Protein AF-A0A4Y1MEA3-F1 (afdb_monomer_lite)

Radius of gyration: 25.48 Å; chains: 1; bounding box: 48×33×76 Å

Foldseek 3Di:
DKDAPVLLVVLLVLQPPDPPDDDFAPDVPPHRIHDPQQSLLSLFAFPFWAWDFAPPDDPPDDDPDDPVQGIWTADRSHTPTHDDDCCAPNPHPRHSLNRCCVPVNDVSSVSSVSSNCSSVVSVCVVVDDDADVVLVDFDPVLVVVLVVLVVVLVVVLVVLVVCVVVVNDDDDPPDDSVVSNVVVNCVSVVVSVVVSVVSRVVRGDPPRD

InterPro domains:
  IPR007066 RNA polymerase Rpb1, domain 3 [PF04983] (1-136)
  IPR007083 RNA polymerase Rpb1, domain 4 [PF05000] (165-209)
  IPR038120 RNA polymerase Rpb1, funnel domain superfamily [G3DSA:1.10.132.30] (130-209)
  IPR042102 RNA polymerase Rpb1, domain 3 superfamily [G3DSA:1.10.274.100] (1-129)
  IPR045867 DNA-directed RNA polymerase, subunit beta-prime [PTHR19376] (1-209)

Structure (mmCIF, N/CA/C/O backbone):
data_AF-A0A4Y1MEA3-F1
#
_entry.id   AF-A0A4Y1MEA3-F1
#
loop_
_atom_site.group_PDB
_atom_site.id
_atom_site.type_symbol
_atom_site.label_atom_id
_atom_site.label_alt_id
_atom_site.label_comp_id
_atom_site.label_asym_id
_atom_site.label_entity_id
_atom_site.label_seq_id
_atom_site.pdbx_PDB_ins_code
_atom_site.Cartn_x
_atom_site.Cartn_y
_atom_site.Cartn_z
_atom_site.occupancy
_atom_site.B_iso_or_equiv
_atom_site.auth_seq_id
_atom_site.auth_comp_id
_atom_site.auth_asym_id
_atom_site.auth_atom_id
_atom_site.pdbx_PDB_model_num
ATOM 1 N N . CYS A 1 1 ? -1.995 -8.445 -11.082 1.00 85.38 1 CYS A N 1
ATOM 2 C CA . CYS A 1 1 ? -2.281 -7.438 -12.129 1.00 85.38 1 CYS A CA 1
ATOM 3 C C . CYS A 1 1 ? -1.526 -7.801 -13.410 1.00 85.38 1 CYS A C 1
ATOM 5 O O . CYS A 1 1 ? -0.295 -7.845 -13.386 1.00 85.38 1 CYS A O 1
ATOM 7 N N . PHE A 1 2 ? -2.265 -8.092 -14.486 1.00 94.38 2 PHE A N 1
ATOM 8 C CA . PHE A 1 2 ? -1.732 -8.396 -15.817 1.00 94.38 2 PHE A CA 1
ATOM 9 C C . PHE A 1 2 ? -2.245 -7.370 -16.827 1.00 94.38 2 PHE A C 1
ATOM 11 O O . PHE A 1 2 ? -3.384 -6.924 -16.726 1.00 94.38 2 PHE A O 1
ATOM 18 N N . LEU A 1 3 ? -1.404 -7.013 -17.792 1.00 94.12 3 LEU A N 1
ATOM 19 C CA . LEU A 1 3 ? -1.662 -5.985 -18.793 1.00 94.12 3 LEU A CA 1
ATOM 20 C C . LEU A 1 3 ? -1.597 -6.601 -20.191 1.00 94.12 3 LEU A C 1
ATOM 22 O O . LEU A 1 3 ? -0.711 -7.410 -20.499 1.00 94.12 3 LEU A O 1
ATOM 26 N N . THR A 1 4 ? -2.549 -6.218 -21.038 1.00 94.38 4 THR A N 1
ATOM 27 C CA . THR A 1 4 ? -2.594 -6.605 -22.448 1.00 94.38 4 THR A CA 1
ATOM 28 C C . THR A 1 4 ? -1.618 -5.771 -23.274 1.00 94.38 4 THR A C 1
ATOM 30 O O . THR A 1 4 ? -1.210 -4.680 -22.881 1.00 94.38 4 THR A O 1
ATOM 33 N N . LYS A 1 5 ? -1.232 -6.292 -24.444 1.00 92.94 5 LYS A N 1
ATOM 34 C CA . LYS A 1 5 ? -0.249 -5.657 -25.334 1.00 92.94 5 LYS A CA 1
ATOM 35 C C . LYS A 1 5 ? -0.619 -4.214 -25.706 1.00 92.94 5 LYS A C 1
ATOM 37 O O . LYS A 1 5 ? 0.248 -3.352 -25.709 1.00 92.94 5 LYS A O 1
ATOM 42 N N . ASP A 1 6 ? -1.888 -3.972 -26.012 1.00 93.69 6 ASP A N 1
ATOM 43 C CA . ASP A 1 6 ? -2.449 -2.662 -26.357 1.00 93.69 6 ASP A CA 1
ATOM 44 C C . ASP A 1 6 ? -2.279 -1.644 -25.219 1.00 93.69 6 ASP A C 1
ATOM 46 O O . ASP A 1 6 ? -1.731 -0.563 -25.430 1.00 93.69 6 ASP A O 1
ATOM 50 N N . LEU A 1 7 ? -2.651 -2.022 -23.995 1.00 92.81 7 LEU A N 1
ATOM 51 C CA . LEU A 1 7 ? -2.496 -1.170 -22.822 1.00 92.81 7 LEU A CA 1
ATOM 52 C C . LEU A 1 7 ? -1.019 -0.903 -22.498 1.00 92.81 7 LEU A C 1
ATOM 54 O O . LEU A 1 7 ? -0.655 0.231 -22.197 1.00 92.81 7 LEU A O 1
ATOM 58 N N . VAL A 1 8 ? -0.157 -1.919 -22.605 1.00 93.69 8 VAL A N 1
ATOM 59 C CA . VAL A 1 8 ? 1.296 -1.767 -22.406 1.00 93.69 8 VAL A CA 1
ATOM 60 C C . VAL A 1 8 ? 1.884 -0.780 -23.407 1.00 93.69 8 VAL A C 1
ATOM 62 O O . VAL A 1 8 ? 2.607 0.124 -23.003 1.00 93.69 8 VAL A O 1
ATOM 65 N N . MET A 1 9 ? 1.546 -0.910 -24.692 1.00 92.81 9 MET A N 1
ATOM 66 C CA . MET A 1 9 ? 2.019 0.005 -25.734 1.00 92.81 9 MET A CA 1
ATOM 67 C C . MET A 1 9 ? 1.638 1.454 -25.432 1.00 92.81 9 MET A C 1
ATOM 69 O O . MET A 1 9 ? 2.473 2.338 -25.579 1.00 92.81 9 MET A O 1
ATOM 73 N N . ASN A 1 10 ? 0.421 1.693 -24.941 1.00 92.88 10 ASN A N 1
ATOM 74 C CA . ASN A 1 10 ? -0.012 3.035 -24.564 1.00 92.88 10 ASN A CA 1
ATOM 75 C C . ASN A 1 10 ? 0.693 3.559 -23.306 1.00 92.88 10 ASN A C 1
ATOM 77 O O . ASN A 1 10 ? 1.074 4.726 -23.268 1.00 92.88 10 ASN A O 1
ATOM 81 N N . ILE A 1 11 ? 0.882 2.720 -22.282 1.00 93.44 11 ILE A N 1
ATOM 82 C CA . ILE A 1 11 ? 1.547 3.122 -21.034 1.00 93.44 11 ILE A CA 1
ATOM 83 C C . ILE A 1 11 ? 3.018 3.473 -21.282 1.00 93.44 11 ILE A C 1
ATOM 85 O O . ILE A 1 11 ? 3.512 4.464 -20.754 1.00 93.44 11 ILE A O 1
ATOM 89 N N . VAL A 1 12 ? 3.718 2.678 -22.090 1.00 92.12 12 VAL A N 1
ATOM 90 C CA . VAL A 1 12 ? 5.157 2.844 -22.332 1.00 92.12 12 VAL A CA 1
ATOM 91 C C . VAL A 1 12 ? 5.484 4.182 -23.011 1.00 92.12 12 VAL A C 1
ATOM 93 O O . VAL A 1 12 ? 6.547 4.742 -22.762 1.00 92.12 12 VAL A O 1
ATOM 96 N N . MET A 1 13 ? 4.544 4.768 -23.763 1.00 91.31 13 MET A N 1
ATOM 97 C CA . MET A 1 13 ? 4.688 6.119 -24.332 1.00 91.31 13 MET A CA 1
ATOM 98 C C . MET A 1 13 ? 4.846 7.223 -23.275 1.00 91.31 13 MET A C 1
ATOM 100 O O . MET A 1 13 ? 5.323 8.309 -23.594 1.00 91.31 13 MET A O 1
ATOM 104 N N . TRP A 1 14 ? 4.449 6.958 -22.029 1.00 91.06 14 TRP A N 1
ATOM 105 C CA . TRP A 1 14 ? 4.569 7.885 -20.904 1.00 91.06 14 TRP A CA 1
ATOM 106 C C . TRP A 1 14 ? 5.848 7.686 -20.085 1.00 91.06 14 TRP A C 1
ATOM 108 O O . TRP A 1 14 ? 6.052 8.388 -19.099 1.00 91.06 14 TRP A O 1
ATOM 118 N N . VAL A 1 15 ? 6.711 6.735 -20.453 1.00 90.00 15 VAL A N 1
ATOM 119 C CA . VAL A 1 15 ? 7.985 6.505 -19.764 1.00 90.00 15 VAL A CA 1
ATOM 120 C C . VAL A 1 15 ? 9.016 7.535 -20.268 1.00 90.00 15 VAL A C 1
ATOM 122 O O . VAL A 1 15 ? 9.380 7.491 -21.443 1.00 90.00 15 VAL A O 1
ATOM 125 N N . PRO A 1 16 ? 9.535 8.448 -19.417 1.00 79.62 16 PRO A N 1
ATOM 126 C CA . PRO A 1 16 ? 10.338 9.595 -19.869 1.00 79.62 16 PRO A CA 1
ATOM 127 C C . PRO A 1 16 ? 11.657 9.234 -20.565 1.00 79.62 16 PRO A C 1
ATOM 129 O O . PRO A 1 16 ? 12.110 9.965 -21.440 1.00 79.62 16 PRO A O 1
ATOM 132 N N . SER A 1 17 ? 12.271 8.118 -20.166 1.00 78.81 17 SER A N 1
ATOM 133 C CA . SER A 1 17 ? 13.571 7.649 -20.666 1.00 78.81 17 SER A CA 1
ATOM 134 C C . SER A 1 17 ? 13.447 6.302 -21.375 1.00 78.81 17 SER A C 1
ATOM 136 O O . SER A 1 17 ? 14.303 5.431 -21.219 1.00 78.81 17 SER A O 1
ATOM 138 N N . TRP A 1 18 ? 12.346 6.094 -22.098 1.00 86.12 18 TRP A N 1
ATOM 139 C CA . TRP A 1 18 ? 12.138 4.846 -22.815 1.00 86.12 18 TRP A CA 1
ATOM 140 C C . TRP A 1 18 ? 13.140 4.692 -23.965 1.00 86.12 18 TRP A C 1
ATOM 142 O O . TRP A 1 18 ? 13.294 5.578 -24.802 1.00 86.12 18 TRP A O 1
ATOM 152 N N . ASP A 1 19 ? 13.799 3.539 -24.021 1.00 84.62 19 ASP A N 1
ATOM 153 C CA . ASP A 1 19 ? 14.801 3.174 -25.027 1.00 84.62 19 ASP A CA 1
ATOM 154 C C . ASP A 1 19 ? 14.191 2.665 -26.348 1.00 84.62 19 ASP A C 1
ATOM 156 O O . ASP A 1 19 ? 14.912 2.235 -27.248 1.00 84.62 19 ASP A O 1
ATOM 160 N N . GLY A 1 20 ? 12.861 2.708 -26.481 1.00 86.56 20 GLY A N 1
ATOM 161 C CA . GLY A 1 20 ? 12.137 2.200 -27.646 1.00 86.56 20 GLY A CA 1
ATOM 162 C C . GLY A 1 20 ? 11.930 0.683 -27.632 1.00 86.56 20 GLY A C 1
ATOM 163 O O . GLY A 1 20 ? 11.312 0.142 -28.553 1.00 86.56 20 GLY A O 1
ATOM 164 N N . TYR A 1 21 ? 12.402 -0.019 -26.596 1.00 88.50 21 TYR A N 1
ATOM 165 C CA . TYR A 1 21 ? 12.256 -1.463 -26.468 1.00 88.50 21 TYR A CA 1
ATOM 166 C C . TYR A 1 21 ? 11.151 -1.830 -25.473 1.00 88.50 21 TYR A C 1
ATOM 168 O O . TYR A 1 21 ? 11.152 -1.419 -24.314 1.00 88.50 21 TYR A O 1
ATOM 176 N N . ILE A 1 22 ? 10.181 -2.632 -25.916 1.00 89.25 22 ILE A N 1
ATOM 177 C CA . ILE A 1 22 ? 9.170 -3.197 -25.016 1.00 89.25 22 ILE A CA 1
ATOM 178 C C . ILE A 1 22 ? 9.752 -4.487 -24.426 1.00 89.25 22 ILE A C 1
ATOM 180 O O . ILE A 1 22 ? 10.135 -5.370 -25.200 1.00 89.25 22 ILE A O 1
ATOM 184 N N . PRO A 1 23 ? 9.800 -4.641 -23.089 1.00 90.56 23 PRO A N 1
ATOM 185 C CA . PRO A 1 23 ? 10.335 -5.846 -22.470 1.00 90.56 23 PRO A CA 1
ATOM 186 C C . PRO A 1 23 ? 9.552 -7.092 -22.910 1.00 90.56 23 PRO A C 1
ATOM 188 O O . PRO A 1 23 ? 8.370 -6.992 -23.256 1.00 90.56 23 PRO A O 1
ATOM 191 N N . PRO A 1 24 ? 10.163 -8.289 -22.881 1.00 93.19 24 PRO A N 1
ATOM 192 C CA . PRO A 1 24 ? 9.438 -9.517 -23.169 1.00 93.19 24 PRO A CA 1
ATOM 193 C C . PRO A 1 24 ? 8.291 -9.722 -22.158 1.00 93.19 24 PRO A C 1
ATOM 195 O O . PRO A 1 24 ? 8.449 -9.433 -20.966 1.00 93.19 24 PRO A O 1
ATOM 198 N N . PRO A 1 25 ? 7.124 -10.217 -22.604 1.00 95.19 25 PRO A N 1
ATOM 199 C CA . PRO A 1 25 ? 5.999 -10.466 -21.709 1.00 95.19 25 PRO A CA 1
ATOM 200 C C . PRO A 1 25 ? 6.353 -11.550 -20.687 1.00 95.19 25 PRO A C 1
ATOM 202 O O . PRO A 1 25 ? 6.987 -12.547 -21.032 1.00 95.19 25 PRO A O 1
ATOM 205 N N . ALA A 1 26 ? 5.895 -11.391 -19.441 1.00 94.69 26 ALA A N 1
ATOM 206 C CA . ALA A 1 26 ? 6.060 -12.414 -18.404 1.00 94.69 26 ALA A CA 1
ATOM 207 C C . ALA A 1 26 ? 5.356 -13.735 -18.761 1.00 94.69 26 ALA A C 1
ATOM 209 O O . ALA A 1 26 ? 5.812 -14.809 -18.380 1.00 94.69 26 ALA A O 1
ATOM 210 N N . ILE A 1 27 ? 4.244 -13.663 -19.497 1.00 94.94 27 ILE A N 1
ATOM 211 C CA . ILE A 1 27 ? 3.491 -14.828 -19.968 1.00 94.94 27 ILE A CA 1
ATOM 212 C C . ILE A 1 27 ? 3.450 -14.778 -21.491 1.00 94.94 27 ILE A C 1
ATOM 214 O O . ILE A 1 27 ? 2.923 -13.821 -22.048 1.00 94.94 27 ILE A O 1
ATOM 218 N N . LEU A 1 28 ? 3.974 -15.804 -22.172 1.00 93.25 28 LEU A N 1
ATOM 219 C CA . LEU A 1 28 ? 3.984 -15.870 -23.643 1.00 93.25 28 LEU A CA 1
ATOM 220 C C . LEU A 1 28 ? 2.763 -16.599 -24.225 1.00 93.25 28 LEU A C 1
ATOM 222 O O . LEU A 1 28 ? 2.255 -16.216 -25.277 1.00 93.25 28 LEU A O 1
ATOM 226 N N . LYS A 1 29 ? 2.297 -17.660 -23.559 1.00 93.06 29 LYS A N 1
ATOM 227 C CA . LYS A 1 29 ? 1.154 -18.485 -23.979 1.00 93.06 29 LYS A CA 1
ATOM 228 C C . LYS A 1 29 ? 0.137 -18.569 -22.836 1.00 93.06 29 LYS A C 1
ATOM 230 O O . LYS A 1 29 ? 0.563 -18.625 -21.686 1.00 93.06 29 LYS A O 1
ATOM 235 N N . PRO A 1 30 ? -1.178 -18.614 -23.116 1.00 93.12 30 PRO A N 1
ATOM 236 C CA . PRO A 1 30 ? -1.821 -18.642 -24.439 1.00 93.12 30 PRO A CA 1
ATOM 237 C C . PRO A 1 30 ? -1.885 -17.273 -25.138 1.00 93.12 30 PRO A C 1
ATOM 239 O O . PRO A 1 30 ? -1.988 -17.221 -26.359 1.00 93.12 30 PRO A O 1
ATOM 242 N N . LYS A 1 31 ? -1.783 -16.173 -24.384 1.00 92.31 31 LYS A N 1
ATOM 243 C CA . LYS A 1 31 ? -1.751 -14.796 -24.892 1.00 92.31 31 LYS A CA 1
ATOM 244 C C . LYS A 1 31 ? -0.576 -14.055 -24.245 1.00 92.31 31 LYS A C 1
ATOM 246 O O . LYS A 1 31 ? -0.381 -14.237 -23.042 1.00 92.31 31 LYS A O 1
ATOM 251 N N . PRO A 1 32 ? 0.170 -13.216 -24.989 1.00 94.25 32 PRO A N 1
ATOM 252 C CA . PRO A 1 32 ? 1.236 -12.411 -24.409 1.00 94.25 32 PRO A CA 1
ATOM 253 C C . PRO A 1 32 ? 0.670 -11.420 -23.384 1.00 94.25 32 PRO A C 1
ATOM 255 O O . PRO A 1 32 ? -0.186 -10.599 -23.729 1.00 94.25 32 PRO A O 1
ATOM 258 N N . MET A 1 33 ? 1.135 -11.510 -22.137 1.00 95.50 33 MET A N 1
ATOM 259 C CA . MET A 1 33 ? 0.730 -10.633 -21.034 1.00 95.50 33 MET A CA 1
ATOM 260 C C . MET A 1 33 ? 1.939 -10.145 -20.237 1.00 95.50 33 MET A C 1
ATOM 262 O O . MET A 1 33 ? 2.865 -10.906 -19.945 1.00 95.50 33 MET A O 1
ATOM 266 N N . TRP A 1 34 ? 1.892 -8.872 -19.854 1.00 95.94 34 TRP A N 1
ATOM 267 C CA . TRP A 1 34 ? 2.894 -8.217 -19.016 1.00 95.94 34 TRP A CA 1
ATOM 268 C C . TRP A 1 34 ? 2.370 -8.058 -17.598 1.00 95.94 34 TRP A C 1
ATOM 270 O O . TRP A 1 34 ? 1.162 -8.001 -17.374 1.00 95.94 34 TRP A O 1
ATOM 280 N N . THR A 1 35 ? 3.268 -7.967 -16.627 1.00 96.12 35 THR A N 1
ATOM 281 C CA . THR A 1 35 ? 2.886 -7.662 -15.243 1.00 96.12 35 THR A CA 1
ATOM 282 C C . THR A 1 35 ? 2.992 -6.167 -14.967 1.00 96.12 35 THR A C 1
ATOM 284 O O . THR A 1 35 ? 3.820 -5.472 -15.552 1.00 96.12 35 THR A O 1
ATOM 287 N N . GLY A 1 36 ? 2.201 -5.667 -14.013 1.00 93.88 36 GLY A N 1
ATOM 288 C CA . GLY A 1 36 ? 2.358 -4.285 -13.540 1.00 93.88 36 GLY A CA 1
ATOM 289 C C . GLY A 1 36 ? 3.760 -4.003 -12.977 1.00 93.88 36 GLY A C 1
ATOM 290 O O . GLY A 1 36 ? 4.279 -2.906 -13.159 1.00 93.88 36 GLY A O 1
ATOM 291 N N . LYS A 1 37 ? 4.410 -5.011 -12.373 1.00 94.69 37 LYS A N 1
ATOM 292 C CA . LYS A 1 37 ? 5.786 -4.900 -11.864 1.00 94.69 37 LYS A CA 1
ATOM 293 C C . LYS A 1 37 ? 6.795 -4.640 -12.981 1.00 94.69 37 LYS A C 1
ATOM 295 O O . LYS A 1 37 ? 7.629 -3.757 -12.833 1.00 94.69 37 LYS A O 1
ATOM 300 N N . GLN A 1 38 ? 6.672 -5.347 -14.109 1.00 93.44 38 GLN A N 1
ATOM 301 C CA . GLN A 1 38 ? 7.528 -5.132 -15.281 1.00 93.44 38 GLN A CA 1
ATOM 302 C C . GLN A 1 38 ? 7.413 -3.705 -15.821 1.00 93.44 38 GLN A C 1
ATOM 304 O O . GLN A 1 38 ? 8.422 -3.097 -16.153 1.00 93.44 38 GLN A O 1
ATOM 309 N N . ILE A 1 39 ? 6.197 -3.160 -15.891 1.00 92.56 39 ILE A N 1
ATOM 310 C CA . ILE A 1 39 ? 5.985 -1.802 -16.405 1.00 92.56 39 ILE A CA 1
ATOM 311 C C . ILE A 1 39 ? 6.500 -0.746 -15.425 1.00 92.56 39 ILE A C 1
ATOM 313 O O . ILE A 1 39 ? 7.142 0.212 -15.844 1.00 92.56 39 ILE A O 1
ATOM 317 N N . LEU A 1 40 ? 6.288 -0.939 -14.120 1.00 92.19 40 LEU A N 1
ATOM 318 C CA . LEU A 1 40 ? 6.835 -0.040 -13.105 1.00 92.19 40 LEU A CA 1
ATOM 319 C C . LEU A 1 40 ? 8.372 -0.057 -13.097 1.00 92.19 40 LEU A C 1
ATOM 321 O O . LEU A 1 40 ? 8.992 0.994 -12.955 1.00 92.19 40 LEU A O 1
ATOM 325 N N . ALA A 1 41 ? 8.984 -1.226 -13.305 1.00 93.19 41 ALA A N 1
ATOM 326 C CA . ALA A 1 41 ? 10.435 -1.375 -13.389 1.00 93.19 41 ALA A CA 1
ATOM 327 C C . ALA A 1 41 ? 11.058 -0.555 -14.530 1.00 93.19 41 ALA A C 1
ATOM 329 O O . ALA A 1 41 ? 12.160 -0.050 -14.370 1.00 93.19 41 ALA A O 1
ATOM 330 N N . MET A 1 42 ? 10.341 -0.323 -15.639 1.00 91.56 42 MET A N 1
ATOM 331 C CA . MET A 1 42 ? 10.845 0.513 -16.743 1.00 91.56 42 MET A CA 1
ATOM 332 C C . MET A 1 42 ? 11.104 1.972 -16.343 1.00 91.56 42 MET A C 1
ATOM 334 O O . MET A 1 42 ? 11.840 2.677 -17.028 1.00 91.56 42 MET A O 1
ATOM 338 N N . VAL A 1 43 ? 10.486 2.438 -15.256 1.00 93.69 43 VAL A N 1
ATOM 339 C CA . VAL A 1 43 ? 10.689 3.791 -14.725 1.00 93.69 43 VAL A CA 1
ATOM 340 C C . VAL A 1 43 ? 11.873 3.841 -13.756 1.00 93.69 43 VAL A C 1
ATOM 342 O O . VAL A 1 43 ? 12.459 4.905 -13.546 1.00 93.69 43 VAL A O 1
ATOM 345 N N . ILE A 1 44 ? 12.232 2.706 -13.150 1.00 93.38 44 ILE A N 1
ATOM 346 C CA . ILE A 1 44 ? 13.322 2.631 -12.182 1.00 93.38 44 ILE A CA 1
ATOM 347 C C . ILE A 1 44 ? 14.655 2.726 -12.944 1.00 93.38 44 ILE A C 1
ATOM 349 O O . ILE A 1 44 ? 14.886 1.969 -13.888 1.00 93.38 44 ILE A O 1
ATOM 353 N N . PRO A 1 45 ? 15.559 3.642 -12.557 1.00 92.31 45 PRO A N 1
ATOM 354 C CA . PRO A 1 45 ? 16.876 3.725 -13.174 1.00 92.31 45 PRO A CA 1
ATOM 355 C C . PRO A 1 45 ? 17.681 2.426 -13.012 1.00 92.31 45 PRO A C 1
ATOM 357 O O . PRO A 1 45 ? 17.662 1.793 -11.954 1.00 92.31 45 PRO A O 1
ATOM 360 N N . LYS A 1 46 ? 18.446 2.063 -14.047 1.00 91.25 46 LYS A N 1
ATOM 361 C CA . LYS A 1 46 ? 19.373 0.920 -14.004 1.00 91.25 46 LYS A CA 1
ATOM 362 C C . LYS A 1 46 ? 20.456 1.139 -12.941 1.00 91.25 46 LYS A C 1
ATOM 364 O O . LYS A 1 46 ? 20.862 2.273 -12.694 1.00 91.25 46 LYS A O 1
ATOM 369 N N . GLY A 1 47 ? 20.941 0.053 -12.345 1.00 90.31 47 GLY A N 1
ATOM 370 C CA . GLY A 1 47 ? 21.983 0.077 -11.310 1.00 90.31 47 GLY A CA 1
ATOM 371 C C . GLY A 1 47 ? 21.477 0.232 -9.874 1.00 90.31 47 GLY A C 1
ATOM 372 O O . GLY A 1 47 ? 22.263 0.046 -8.952 1.00 90.31 47 GLY A O 1
ATOM 373 N N . ILE A 1 48 ? 20.183 0.502 -9.673 1.00 93.69 48 ILE A N 1
ATOM 374 C CA . ILE A 1 48 ? 19.594 0.652 -8.337 1.00 93.69 48 ILE A CA 1
ATOM 375 C C . ILE A 1 48 ? 19.293 -0.707 -7.719 1.00 93.69 48 ILE A C 1
ATOM 377 O O . ILE A 1 48 ? 18.585 -1.525 -8.311 1.00 93.69 48 ILE A O 1
ATOM 381 N N . ASN A 1 49 ? 19.756 -0.897 -6.485 1.00 94.25 49 ASN A N 1
ATOM 382 C CA . ASN A 1 49 ? 19.424 -2.055 -5.664 1.00 94.25 49 ASN A CA 1
ATOM 383 C C . ASN A 1 49 ? 18.703 -1.598 -4.396 1.00 94.25 49 ASN A C 1
ATOM 385 O O . ASN A 1 49 ? 19.200 -0.763 -3.646 1.00 94.25 49 ASN A O 1
ATOM 389 N N . CYS A 1 50 ? 17.521 -2.145 -4.129 1.00 92.12 50 CYS A N 1
ATOM 390 C CA . CYS A 1 50 ? 16.731 -1.769 -2.962 1.00 92.12 50 CYS A CA 1
ATOM 391 C C . CYS A 1 50 ? 15.971 -2.983 -2.431 1.00 92.12 50 CYS A C 1
ATOM 393 O O . CYS A 1 50 ? 15.265 -3.663 -3.174 1.00 92.12 50 CYS A O 1
ATOM 395 N N . GLN A 1 51 ? 16.100 -3.245 -1.131 1.00 91.81 51 GLN A N 1
ATOM 396 C CA . GLN A 1 51 ? 15.342 -4.287 -0.444 1.00 91.81 51 GLN A CA 1
ATOM 397 C C . GLN A 1 51 ? 14.538 -3.658 0.686 1.00 91.81 51 GLN A C 1
ATOM 399 O O . GLN A 1 51 ? 15.098 -3.030 1.583 1.00 91.81 51 GLN A O 1
ATOM 404 N N . THR A 1 52 ? 13.217 -3.816 0.636 1.00 91.00 52 THR A N 1
ATOM 405 C CA . THR A 1 52 ? 12.297 -3.290 1.653 1.00 91.00 52 THR A CA 1
ATOM 406 C C . THR A 1 52 ? 11.173 -4.284 1.930 1.00 91.00 52 THR A C 1
ATOM 408 O O . THR A 1 52 ? 11.032 -5.301 1.251 1.00 91.00 52 THR A O 1
ATOM 411 N N . PHE A 1 53 ? 10.352 -3.982 2.931 1.00 91.94 53 PHE A N 1
ATOM 412 C CA . PHE A 1 53 ? 9.170 -4.767 3.264 1.00 91.94 53 PHE A CA 1
ATOM 413 C C . PHE A 1 53 ? 7.905 -3.937 3.081 1.00 91.94 53 PHE A C 1
ATOM 415 O O . PHE A 1 53 ? 7.856 -2.747 3.412 1.00 91.94 53 PHE A O 1
ATOM 422 N N . HIS A 1 54 ? 6.864 -4.595 2.590 1.00 92.12 54 HIS A N 1
ATOM 423 C CA . HIS A 1 54 ? 5.524 -4.052 2.505 1.00 92.12 54 HIS A CA 1
ATOM 424 C C . HIS A 1 54 ? 4.959 -3.760 3.912 1.00 92.12 54 HIS A C 1
ATOM 426 O O . HIS A 1 54 ? 5.460 -4.230 4.936 1.00 92.12 54 HIS A O 1
ATOM 432 N N . SER A 1 55 ? 3.908 -2.940 4.000 1.00 88.56 55 SER A N 1
ATOM 433 C CA . SER A 1 55 ? 3.314 -2.524 5.278 1.00 88.56 55 SER A CA 1
ATOM 434 C C . SER A 1 55 ? 2.764 -3.684 6.100 1.00 88.56 55 SER A C 1
ATOM 436 O O . SER A 1 55 ? 2.886 -3.640 7.319 1.00 88.56 55 SER A O 1
ATOM 438 N N . THR A 1 56 ? 2.212 -4.699 5.439 1.00 88.75 56 THR A N 1
ATOM 439 C CA . THR A 1 56 ? 1.604 -5.889 6.051 1.00 88.75 56 THR A CA 1
ATOM 440 C C . THR A 1 56 ? 2.531 -7.113 6.048 1.00 88.75 56 THR A C 1
ATOM 442 O O . THR A 1 56 ? 2.053 -8.236 6.170 1.00 88.75 56 THR A O 1
ATOM 445 N N . HIS A 1 57 ? 3.851 -6.927 5.894 1.00 88.88 57 HIS A N 1
ATOM 446 C CA . HIS A 1 57 ? 4.803 -8.040 5.981 1.00 88.88 57 HIS A CA 1
ATOM 447 C C . HIS A 1 57 ? 4.748 -8.696 7.378 1.00 88.88 57 HIS A C 1
ATOM 449 O O . HIS A 1 57 ? 4.875 -7.968 8.366 1.00 88.88 57 HIS A O 1
ATOM 455 N N . PRO A 1 58 ? 4.551 -10.024 7.488 1.00 88.88 58 PRO A N 1
ATOM 456 C CA . PRO A 1 58 ? 4.498 -10.707 8.780 1.00 88.88 58 PRO A CA 1
ATOM 457 C C . PRO A 1 58 ? 5.869 -10.745 9.469 1.00 88.88 58 PRO A C 1
ATOM 459 O O . PRO A 1 58 ? 6.852 -11.155 8.861 1.00 88.88 58 PRO A O 1
ATOM 462 N N . ASP A 1 59 ? 5.930 -10.420 10.765 1.00 85.56 59 ASP A N 1
ATOM 463 C CA . ASP A 1 59 ? 7.198 -10.370 11.523 1.00 85.56 59 ASP A CA 1
ATOM 464 C C . ASP A 1 59 ? 7.942 -11.720 11.584 1.00 85.56 59 ASP A C 1
ATOM 466 O O . ASP A 1 59 ? 9.158 -11.764 11.759 1.00 85.56 59 ASP A O 1
ATOM 470 N N . GLY A 1 60 ? 7.216 -12.836 11.459 1.00 83.31 60 GLY A N 1
ATOM 471 C CA . GLY A 1 60 ? 7.782 -14.188 11.491 1.00 83.31 60 GLY A CA 1
ATOM 472 C C . GLY A 1 60 ? 8.277 -14.709 10.138 1.00 83.31 60 GLY A C 1
ATOM 473 O O . GLY A 1 60 ? 8.790 -15.827 10.071 1.00 83.31 60 GLY A O 1
ATOM 474 N N . GLU A 1 61 ? 8.102 -13.950 9.056 1.00 85.88 61 GLU A N 1
ATOM 475 C CA . GLU A 1 61 ? 8.430 -14.392 7.703 1.00 85.88 61 GLU A CA 1
ATOM 476 C C . GLU A 1 61 ? 9.839 -13.938 7.300 1.00 85.88 61 GLU A C 1
ATOM 478 O O . GLU A 1 61 ? 10.144 -12.753 7.247 1.00 85.88 61 GLU A O 1
ATOM 483 N N . THR A 1 62 ? 10.726 -14.887 6.992 1.00 81.56 62 THR A N 1
ATOM 484 C CA . THR A 1 62 ? 12.128 -14.591 6.618 1.00 81.56 62 THR A CA 1
ATOM 485 C C . THR A 1 62 ? 12.504 -15.084 5.222 1.00 81.56 62 THR A C 1
ATOM 487 O O . THR A 1 62 ? 13.623 -14.859 4.748 1.00 81.56 62 THR A O 1
ATOM 490 N N . THR A 1 63 ? 11.572 -15.740 4.532 1.00 85.12 63 THR A N 1
ATOM 491 C CA . THR A 1 63 ? 11.791 -16.313 3.205 1.00 85.12 63 THR A CA 1
ATOM 492 C C . THR A 1 63 ? 12.108 -15.233 2.169 1.00 85.12 63 THR A C 1
ATOM 494 O O . THR A 1 63 ? 11.656 -14.089 2.247 1.00 85.12 63 THR A O 1
ATOM 497 N N . LEU A 1 64 ? 12.933 -15.583 1.177 1.00 79.75 64 LEU A N 1
ATOM 498 C CA . LEU A 1 64 ? 13.218 -14.698 0.038 1.00 79.75 64 LEU A CA 1
ATOM 499 C C . LEU A 1 64 ? 12.011 -14.594 -0.900 1.00 79.75 64 LEU A C 1
ATOM 501 O O . LEU A 1 64 ? 11.730 -13.523 -1.424 1.00 79.75 64 LEU A O 1
ATOM 505 N N . ILE A 1 65 ? 11.279 -15.698 -1.062 1.00 84.44 65 ILE A N 1
ATOM 506 C CA . ILE A 1 65 ? 10.034 -15.759 -1.824 1.00 84.44 65 ILE A CA 1
ATOM 507 C C . ILE A 1 65 ? 8.892 -15.637 -0.824 1.00 84.44 65 ILE A C 1
ATOM 509 O O . ILE A 1 65 ? 8.553 -16.608 -0.148 1.00 84.44 65 ILE A O 1
ATOM 513 N N . SER A 1 66 ? 8.345 -14.433 -0.688 1.00 87.06 66 SER A N 1
ATOM 514 C CA . SER A 1 66 ? 7.251 -14.186 0.246 1.00 87.06 66 SER A CA 1
ATOM 515 C C . SER A 1 66 ? 5.919 -14.691 -0.317 1.00 87.06 66 SER A C 1
ATOM 517 O O . SER A 1 66 ? 5.538 -14.209 -1.391 1.00 87.06 66 SER A O 1
ATOM 519 N N . PRO A 1 67 ? 5.171 -15.584 0.365 1.00 87.69 67 PRO A N 1
ATOM 520 C CA . PRO A 1 67 ? 3.868 -16.053 -0.111 1.00 87.69 67 PRO A CA 1
ATOM 521 C C . PRO A 1 67 ? 2.858 -14.918 -0.309 1.00 87.69 67 PRO A C 1
ATOM 523 O O . PRO A 1 67 ? 2.063 -14.961 -1.241 1.00 87.69 67 PRO A O 1
ATOM 526 N N . GLY A 1 68 ? 2.921 -13.887 0.540 1.00 88.69 68 GLY A N 1
ATOM 527 C CA . GLY A 1 68 ? 2.072 -12.697 0.440 1.00 88.69 68 GLY A CA 1
ATOM 528 C C . GLY A 1 68 ? 2.596 -11.611 -0.503 1.00 88.69 68 GLY A C 1
ATOM 529 O O . GLY A 1 68 ? 2.055 -10.511 -0.493 1.00 88.69 68 GLY A O 1
ATOM 530 N N . ASP A 1 69 ? 3.673 -11.867 -1.259 1.00 91.56 69 ASP A N 1
ATOM 531 C CA . ASP A 1 69 ? 4.327 -10.863 -2.116 1.00 91.56 69 ASP A CA 1
ATOM 532 C C . ASP A 1 69 ? 4.674 -9.567 -1.345 1.00 91.56 69 ASP A C 1
ATOM 534 O O . ASP A 1 69 ? 4.541 -8.446 -1.831 1.00 91.56 69 ASP A O 1
ATOM 538 N N . THR A 1 70 ? 5.086 -9.709 -0.084 1.00 92.62 70 THR A N 1
ATOM 539 C CA . THR A 1 70 ? 5.325 -8.598 0.846 1.00 92.62 70 THR A CA 1
ATOM 540 C C . THR A 1 70 ? 6.794 -8.191 0.931 1.00 92.62 70 THR A C 1
ATOM 542 O O . THR A 1 70 ? 7.091 -7.093 1.403 1.00 92.62 70 THR A O 1
ATOM 545 N N . ARG A 1 71 ? 7.730 -9.024 0.467 1.00 92.25 71 ARG A N 1
ATOM 546 C CA . ARG A 1 71 ? 9.152 -8.670 0.407 1.00 92.25 71 ARG A CA 1
ATOM 547 C C . ARG A 1 71 ? 9.462 -8.006 -0.930 1.00 92.25 71 ARG A C 1
ATOM 549 O O . ARG A 1 71 ? 9.354 -8.637 -1.977 1.00 92.25 71 ARG A O 1
ATOM 556 N N . VAL A 1 72 ? 9.849 -6.734 -0.890 1.00 93.44 72 VAL A N 1
ATOM 557 C CA . VAL A 1 72 ? 10.149 -5.936 -2.081 1.00 93.44 72 VAL A CA 1
ATOM 558 C C . VAL A 1 72 ? 11.632 -6.016 -2.389 1.00 93.44 72 VAL A C 1
ATOM 560 O O . VAL A 1 72 ? 12.453 -5.573 -1.586 1.00 93.44 72 VAL A O 1
ATOM 563 N N . ILE A 1 73 ? 11.964 -6.569 -3.553 1.00 93.75 73 ILE A N 1
ATOM 564 C CA . ILE A 1 73 ? 13.340 -6.714 -4.028 1.00 93.75 73 ILE A CA 1
ATOM 565 C C . ILE A 1 73 ? 13.446 -6.055 -5.396 1.00 93.75 73 ILE A C 1
ATOM 567 O O . ILE A 1 73 ? 12.785 -6.464 -6.353 1.00 93.75 73 ILE A O 1
ATOM 571 N N . ILE A 1 74 ? 14.284 -5.026 -5.457 1.00 95.25 74 ILE A N 1
ATOM 572 C CA . ILE A 1 74 ? 14.673 -4.337 -6.678 1.00 95.25 74 ILE A CA 1
ATOM 573 C C . ILE A 1 74 ? 16.159 -4.586 -6.874 1.00 95.25 74 ILE A C 1
ATOM 575 O O . ILE A 1 74 ? 16.952 -4.286 -5.978 1.00 95.25 74 ILE A O 1
ATOM 579 N N . GLU A 1 75 ? 16.521 -5.130 -8.027 1.00 95.00 75 GLU A N 1
ATOM 580 C CA . GLU A 1 75 ? 17.901 -5.449 -8.373 1.00 95.00 75 GLU A CA 1
ATOM 581 C C . GLU A 1 75 ? 18.223 -4.892 -9.757 1.00 95.00 75 GLU A C 1
ATOM 583 O O . GLU A 1 75 ? 17.502 -5.136 -10.721 1.00 95.00 75 GLU A O 1
ATOM 588 N N . ASN A 1 76 ? 19.290 -4.102 -9.850 1.00 93.75 76 ASN A N 1
ATOM 589 C CA . ASN A 1 76 ? 19.731 -3.427 -11.069 1.00 93.75 76 ASN A CA 1
ATOM 590 C C . ASN A 1 76 ? 18.616 -2.638 -11.797 1.00 93.75 76 ASN A C 1
ATOM 592 O O . ASN A 1 76 ? 18.594 -2.549 -13.025 1.00 93.75 76 ASN A O 1
ATOM 596 N N . GLY A 1 77 ? 17.694 -2.043 -11.040 1.00 91.75 77 GLY A N 1
ATOM 597 C CA . GLY A 1 77 ? 16.534 -1.327 -11.577 1.00 91.75 77 GLY A CA 1
ATOM 598 C C . GLY A 1 77 ? 15.348 -2.212 -11.986 1.00 91.75 77 GLY A C 1
ATOM 599 O O . GLY A 1 77 ? 14.345 -1.693 -12.462 1.00 91.75 77 GLY A O 1
ATOM 600 N N . GLU A 1 78 ? 15.398 -3.527 -11.772 1.00 93.62 78 GLU A N 1
ATOM 601 C CA . GLU A 1 78 ? 14.275 -4.431 -12.031 1.00 93.62 78 GLU A CA 1
ATOM 602 C C . GLU A 1 78 ? 13.536 -4.799 -10.740 1.00 93.62 78 GLU A C 1
ATOM 604 O O . GLU A 1 78 ? 14.145 -5.204 -9.753 1.00 93.62 78 GLU A O 1
ATOM 609 N N . LEU A 1 79 ? 12.203 -4.683 -10.740 1.00 94.56 79 LEU A N 1
ATOM 610 C CA . LEU A 1 79 ? 11.356 -5.101 -9.620 1.00 94.56 79 LEU A CA 1
ATOM 611 C C . LEU A 1 79 ? 11.047 -6.601 -9.724 1.00 94.56 79 LEU A C 1
ATOM 613 O O . LEU A 1 79 ? 10.126 -7.002 -10.440 1.00 94.56 79 LEU A O 1
ATOM 617 N N . ILE A 1 80 ? 11.803 -7.415 -8.986 1.00 92.69 80 ILE A N 1
ATOM 618 C CA . ILE A 1 80 ? 11.720 -8.882 -9.029 1.00 92.69 80 ILE A CA 1
ATOM 619 C C . ILE A 1 80 ? 10.466 -9.378 -8.300 1.00 92.69 80 ILE A C 1
ATOM 621 O O . ILE A 1 80 ? 9.673 -10.143 -8.851 1.00 92.69 80 ILE A O 1
ATOM 625 N N . CYS A 1 81 ? 10.263 -8.933 -7.060 1.00 92.19 81 CYS A N 1
ATOM 626 C CA . CYS A 1 81 ? 9.123 -9.325 -6.234 1.00 92.19 81 CYS A CA 1
ATOM 627 C C . CYS A 1 81 ? 8.699 -8.201 -5.287 1.00 92.19 81 CYS A C 1
ATOM 629 O O . CYS A 1 81 ? 9.446 -7.246 -5.063 1.00 92.19 81 CY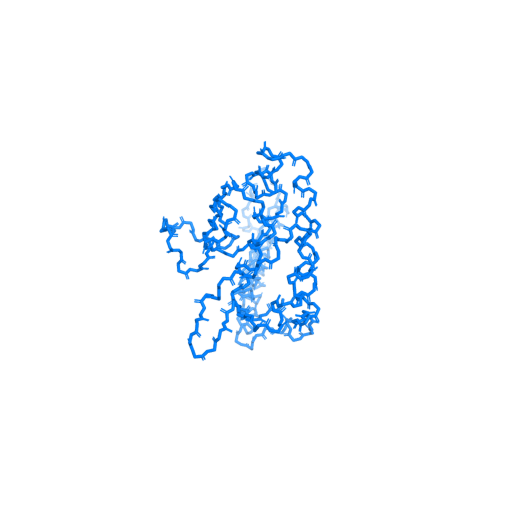S A O 1
ATOM 631 N N . GLY A 1 82 ? 7.494 -8.330 -4.735 1.00 92.88 82 GLY A N 1
ATOM 632 C CA . GLY A 1 82 ? 6.950 -7.452 -3.714 1.00 92.88 82 GLY A CA 1
ATOM 633 C C . GLY A 1 82 ? 5.922 -6.438 -4.208 1.00 92.88 82 GLY A C 1
ATOM 634 O O . GLY A 1 82 ? 5.978 -5.938 -5.335 1.00 92.88 82 GLY A O 1
ATOM 635 N N . ILE A 1 83 ? 4.994 -6.086 -3.321 1.00 94.00 83 ILE A N 1
ATOM 636 C CA . ILE A 1 83 ? 4.007 -5.026 -3.526 1.00 94.00 83 ILE A CA 1
ATOM 637 C C . ILE A 1 83 ? 4.587 -3.687 -3.068 1.00 94.00 83 ILE A C 1
ATOM 639 O O . ILE A 1 83 ? 4.790 -3.435 -1.875 1.00 94.00 83 ILE A O 1
ATOM 643 N N . VAL A 1 84 ? 4.792 -2.792 -4.031 1.00 93.19 84 VAL A N 1
ATOM 644 C CA . VAL A 1 84 ? 5.268 -1.428 -3.791 1.00 93.19 84 VAL A CA 1
ATOM 645 C C . VAL A 1 84 ? 4.215 -0.633 -3.018 1.00 93.19 84 VAL A C 1
ATOM 647 O O . VAL A 1 84 ? 3.075 -0.501 -3.455 1.00 93.19 84 VAL A O 1
ATOM 650 N N . CYS A 1 85 ? 4.599 -0.081 -1.867 1.00 92.62 85 CYS A N 1
ATOM 651 C CA . CYS A 1 85 ? 3.718 0.734 -1.029 1.00 92.62 85 CYS A CA 1
ATOM 652 C C . CYS A 1 85 ? 4.423 1.986 -0.505 1.00 92.62 85 CYS A C 1
ATOM 654 O O . CYS A 1 85 ? 5.571 2.268 -0.853 1.00 92.62 85 CYS A O 1
ATOM 656 N N . LYS A 1 86 ? 3.760 2.722 0.396 1.00 92.38 86 LYS A N 1
ATOM 657 C CA . LYS A 1 86 ? 4.320 3.915 1.048 1.00 92.38 86 LYS A CA 1
ATOM 658 C C . LYS A 1 86 ? 5.690 3.667 1.699 1.00 92.38 86 LYS A C 1
ATOM 660 O O . LYS A 1 86 ? 6.505 4.579 1.725 1.00 92.38 86 LYS A O 1
ATOM 665 N N . LYS A 1 87 ? 5.976 2.465 2.214 1.00 90.12 87 LYS A N 1
ATOM 666 C CA . LYS A 1 87 ? 7.306 2.156 2.775 1.00 90.12 87 LYS A CA 1
ATOM 667 C C . LYS A 1 87 ? 8.403 2.126 1.701 1.00 90.12 87 LYS A C 1
ATOM 669 O O . LYS A 1 87 ? 9.534 2.486 1.993 1.00 90.12 87 LYS A O 1
ATOM 674 N N . THR A 1 88 ? 8.064 1.747 0.470 1.00 91.31 88 THR A N 1
ATOM 675 C CA . THR A 1 88 ? 9.008 1.647 -0.651 1.00 91.31 88 THR A CA 1
ATOM 676 C C . THR A 1 88 ? 9.143 2.971 -1.407 1.00 91.31 88 THR A C 1
ATOM 678 O O . THR A 1 88 ? 10.257 3.429 -1.622 1.00 91.31 88 THR A O 1
ATOM 681 N N . VAL A 1 89 ? 8.031 3.605 -1.801 1.00 92.69 89 VAL A N 1
ATOM 682 C CA . VAL A 1 89 ? 8.015 4.831 -2.638 1.00 92.69 89 VAL A CA 1
ATOM 683 C C . VAL A 1 89 ? 7.603 6.094 -1.879 1.00 92.69 89 VAL A C 1
ATOM 685 O O . VAL A 1 89 ? 7.339 7.127 -2.483 1.00 92.69 89 VAL A O 1
ATOM 688 N N . GLY A 1 90 ? 7.486 6.026 -0.555 1.00 90.31 90 GLY A N 1
ATOM 689 C CA . GLY A 1 90 ? 7.195 7.189 0.281 1.00 90.31 90 GLY A CA 1
ATOM 690 C C . GLY A 1 90 ? 8.451 7.816 0.877 1.00 90.31 90 GLY A C 1
ATOM 691 O O . GLY A 1 90 ? 9.574 7.576 0.448 1.00 90.31 90 GLY A O 1
ATOM 692 N N . THR A 1 91 ? 8.249 8.611 1.925 1.00 89.12 91 THR A N 1
ATOM 693 C CA . THR A 1 91 ? 9.293 9.392 2.608 1.00 89.12 91 THR A CA 1
ATOM 694 C C . THR A 1 91 ? 10.108 8.581 3.623 1.00 89.12 91 THR A C 1
ATOM 696 O O . THR A 1 91 ? 10.767 9.159 4.485 1.00 89.12 91 THR A O 1
ATOM 699 N N . ALA A 1 92 ? 10.011 7.250 3.600 1.00 82.62 92 ALA A N 1
ATOM 700 C CA . ALA A 1 92 ? 10.713 6.394 4.548 1.00 82.62 92 ALA A CA 1
ATOM 701 C C . ALA A 1 92 ? 12.225 6.378 4.261 1.00 82.62 92 ALA A C 1
ATOM 703 O O . ALA A 1 92 ? 12.657 6.319 3.108 1.00 82.62 92 ALA A O 1
ATOM 704 N N . GLY A 1 93 ? 13.037 6.396 5.322 1.00 86.06 93 GLY A N 1
ATOM 705 C CA . GLY A 1 93 ? 14.478 6.164 5.210 1.00 86.06 93 GLY A CA 1
ATOM 706 C C . GLY A 1 93 ? 14.760 4.770 4.638 1.00 86.06 93 GLY A C 1
ATOM 707 O O . GLY A 1 93 ? 14.071 3.818 4.994 1.00 86.06 93 GLY A O 1
ATOM 708 N N . GLY A 1 94 ? 15.734 4.650 3.731 1.00 87.19 94 GLY A N 1
ATOM 709 C CA . GLY A 1 94 ? 16.018 3.399 3.018 1.00 87.19 94 GLY A CA 1
ATOM 710 C C . GLY A 1 94 ? 14.985 3.000 1.955 1.00 87.19 94 GLY A C 1
ATOM 711 O O . GLY A 1 94 ? 15.098 1.916 1.392 1.00 87.19 94 GLY A O 1
ATOM 712 N N . GLY A 1 95 ? 13.982 3.842 1.674 1.00 91.06 95 GLY A N 1
ATOM 713 C CA . GLY A 1 95 ? 13.059 3.634 0.558 1.00 91.06 95 GLY A CA 1
ATOM 714 C C . GLY A 1 95 ? 13.721 3.864 -0.804 1.00 91.06 95 GLY A C 1
ATOM 715 O O . GLY A 1 95 ? 14.783 4.476 -0.908 1.00 91.06 95 GLY A O 1
ATOM 716 N N . LEU A 1 96 ? 13.042 3.444 -1.870 1.00 93.75 96 LEU A N 1
ATOM 717 C CA . LEU A 1 96 ? 13.537 3.493 -3.246 1.00 93.75 96 LEU A CA 1
ATOM 718 C C . LEU A 1 96 ? 13.949 4.906 -3.682 1.00 93.75 96 LEU A C 1
ATOM 720 O O . LEU A 1 96 ? 15.015 5.083 -4.260 1.00 93.75 96 LEU A O 1
ATOM 724 N N . ILE A 1 97 ? 13.140 5.924 -3.367 1.00 94.19 97 ILE A N 1
ATOM 725 C CA . ILE A 1 97 ? 13.452 7.323 -3.716 1.00 94.19 97 ILE A CA 1
ATOM 726 C C . ILE A 1 97 ? 14.734 7.784 -3.016 1.00 94.19 97 ILE A C 1
ATOM 728 O O . ILE A 1 97 ? 15.555 8.469 -3.620 1.00 94.19 97 ILE A O 1
ATOM 732 N N . HIS A 1 98 ? 14.911 7.398 -1.752 1.00 94.31 98 HIS A N 1
ATOM 733 C CA . HIS A 1 98 ? 16.096 7.755 -0.981 1.00 94.31 98 HIS A CA 1
ATOM 734 C C . HIS A 1 98 ? 17.345 7.076 -1.564 1.00 94.31 98 HIS A C 1
ATOM 736 O O . HIS A 1 98 ? 18.359 7.743 -1.754 1.00 94.31 98 HIS A O 1
ATOM 742 N N . THR A 1 99 ? 17.257 5.795 -1.934 1.00 94.50 99 THR A N 1
ATOM 743 C CA . THR A 1 99 ? 18.351 5.085 -2.615 1.00 94.50 99 THR A CA 1
ATOM 744 C C . THR A 1 99 ? 18.706 5.741 -3.949 1.00 94.50 99 THR A C 1
ATOM 746 O O . THR A 1 99 ? 19.871 6.050 -4.175 1.00 94.50 99 THR A O 1
ATOM 749 N N . ILE A 1 100 ? 17.716 6.051 -4.796 1.00 94.69 100 ILE A N 1
ATOM 750 C CA . ILE A 1 100 ? 17.949 6.717 -6.090 1.00 94.69 100 ILE A CA 1
ATOM 751 C C . ILE A 1 100 ? 18.627 8.077 -5.899 1.00 94.69 100 ILE A C 1
ATOM 753 O O . ILE A 1 100 ? 19.579 8.394 -6.608 1.00 94.69 100 ILE A O 1
ATOM 757 N N . MET A 1 101 ? 18.159 8.872 -4.933 1.00 95.19 101 MET A N 1
ATOM 758 C CA . MET A 1 101 ? 18.736 10.182 -4.628 1.00 95.19 101 MET A CA 1
ATOM 759 C C . MET A 1 101 ? 20.207 10.076 -4.206 1.00 95.19 101 MET A C 1
ATOM 761 O O . MET A 1 101 ? 21.016 10.903 -4.621 1.00 95.19 101 MET A O 1
ATOM 765 N N . ASN A 1 102 ? 20.556 9.067 -3.407 1.00 94.50 102 ASN A N 1
ATOM 766 C CA . ASN A 1 102 ? 21.917 8.889 -2.904 1.00 94.50 102 ASN A CA 1
ATOM 767 C C . ASN A 1 102 ? 22.866 8.281 -3.945 1.00 94.50 102 ASN A C 1
ATOM 769 O O . ASN A 1 102 ? 24.030 8.667 -3.992 1.00 94.50 102 ASN A O 1
ATOM 773 N N . GLU A 1 103 ? 22.392 7.337 -4.761 1.00 94.75 103 GLU A N 1
ATOM 774 C CA . GLU A 1 103 ? 23.235 6.614 -5.723 1.00 94.75 103 GLU A CA 1
ATOM 775 C C . GLU A 1 103 ? 23.370 7.343 -7.066 1.00 94.75 103 GLU A C 1
ATOM 777 O O . GLU A 1 103 ? 24.452 7.361 -7.648 1.00 94.75 103 GLU A O 1
ATOM 782 N N . LEU A 1 104 ? 22.289 7.955 -7.561 1.00 93.75 104 LEU A N 1
ATOM 783 C CA . LEU A 1 104 ? 22.224 8.555 -8.903 1.00 93.75 104 LEU A CA 1
ATOM 784 C C . LEU A 1 104 ? 21.940 10.063 -8.895 1.00 93.75 104 LEU A C 1
ATOM 786 O O . LEU A 1 104 ? 21.987 10.711 -9.942 1.00 93.75 104 LEU A O 1
ATOM 790 N N . GLY A 1 105 ? 21.658 10.640 -7.728 1.00 95.50 105 GLY A N 1
ATOM 791 C CA . GLY A 1 105 ? 21.491 12.076 -7.558 1.00 95.50 105 GLY A CA 1
ATOM 792 C C . GLY A 1 105 ? 20.085 12.618 -7.867 1.00 95.50 105 GLY A C 1
ATOM 793 O O . GLY A 1 105 ? 19.143 11.881 -8.185 1.00 95.50 105 GLY A O 1
ATOM 794 N N . PRO A 1 106 ? 19.924 13.951 -7.772 1.00 95.81 106 PRO A N 1
ATOM 795 C CA . PRO A 1 106 ? 18.620 14.615 -7.808 1.00 95.81 106 PRO A CA 1
ATOM 796 C C . PRO A 1 106 ? 17.908 14.533 -9.158 1.00 95.81 106 PRO A C 1
ATOM 798 O O . PRO A 1 106 ? 16.679 14.464 -9.194 1.00 95.81 106 PRO A O 1
ATOM 801 N N . GLU A 1 107 ? 18.639 14.534 -10.274 1.00 94.50 107 GLU A N 1
ATOM 802 C CA . GLU A 1 107 ? 18.011 14.458 -11.598 1.00 94.50 107 GLU A CA 1
ATOM 803 C C . GLU A 1 107 ? 17.351 13.102 -11.844 1.00 94.50 107 GLU A C 1
ATOM 805 O O . GLU A 1 107 ? 16.215 13.054 -12.319 1.00 94.50 107 GLU A O 1
ATOM 810 N N . ALA A 1 108 ? 18.021 12.010 -11.465 1.00 93.69 108 ALA A N 1
ATOM 811 C CA . ALA A 1 108 ? 17.467 10.665 -11.565 1.00 93.69 108 ALA A CA 1
ATOM 812 C C . ALA A 1 108 ? 16.222 10.510 -10.679 1.00 93.69 108 ALA A C 1
ATOM 814 O O . ALA A 1 108 ? 15.201 9.999 -11.139 1.00 93.69 108 ALA A O 1
ATOM 815 N N . ALA A 1 109 ? 16.264 11.028 -9.447 1.00 94.25 109 ALA A N 1
ATOM 816 C CA . ALA A 1 109 ? 15.117 11.016 -8.540 1.00 94.25 109 ALA A CA 1
ATOM 817 C C . ALA A 1 109 ? 13.929 11.828 -9.091 1.00 94.25 109 ALA A C 1
ATOM 819 O O . ALA A 1 109 ? 12.791 11.356 -9.071 1.00 94.25 109 ALA A O 1
ATOM 820 N N . LYS A 1 110 ? 14.186 13.022 -9.646 1.00 94.12 110 LYS A N 1
ATOM 821 C CA . LYS A 1 110 ? 13.170 13.852 -10.317 1.00 94.12 110 LYS A CA 1
ATOM 822 C C . LYS A 1 110 ? 12.512 13.099 -11.476 1.00 94.12 110 LYS A C 1
ATOM 824 O O . LYS A 1 110 ? 11.285 13.080 -11.573 1.00 94.12 110 LYS A O 1
ATOM 829 N N . ASN A 1 111 ? 13.314 12.472 -12.335 1.00 93.19 111 ASN A N 1
ATOM 830 C CA . ASN A 1 111 ? 12.815 11.726 -13.490 1.00 93.19 111 ASN A CA 1
ATOM 831 C C . ASN A 1 111 ? 12.010 10.491 -13.058 1.00 93.19 111 ASN A C 1
ATOM 833 O O . ASN A 1 111 ? 10.947 10.238 -13.620 1.00 93.19 111 ASN A O 1
ATOM 837 N N . PHE A 1 112 ? 12.461 9.776 -12.023 1.00 94.44 112 PHE A N 1
ATOM 838 C CA . PHE A 1 112 ? 11.735 8.646 -11.443 1.00 94.44 112 PHE A CA 1
ATOM 839 C C . PHE A 1 112 ? 10.359 9.062 -10.903 1.00 94.44 112 PHE A C 1
ATOM 841 O O . PHE A 1 112 ? 9.355 8.412 -11.202 1.00 94.44 112 PHE A O 1
ATOM 848 N N . LEU A 1 113 ? 10.285 10.166 -10.151 1.00 94.69 113 LEU A N 1
ATOM 849 C CA . LEU A 1 113 ? 9.023 10.690 -9.621 1.00 94.69 113 LEU A CA 1
ATOM 850 C C . LEU A 1 113 ? 8.053 11.075 -10.743 1.00 94.69 113 LEU A C 1
ATOM 852 O O . LEU A 1 113 ? 6.901 10.643 -10.727 1.00 94.69 113 LEU A O 1
ATOM 856 N N . GLY A 1 114 ? 8.527 11.842 -11.728 1.00 94.94 114 GLY A N 1
ATOM 857 C CA . GLY A 1 114 ? 7.709 12.264 -12.866 1.00 94.94 114 GLY A CA 1
ATOM 858 C C . GLY A 1 114 ? 7.224 11.082 -13.706 1.00 94.94 114 GLY A C 1
ATOM 859 O O . GLY A 1 114 ? 6.031 10.972 -13.981 1.00 94.94 114 GLY A O 1
ATOM 860 N N . GLY A 1 115 ? 8.123 10.156 -14.049 1.00 94.06 115 GLY A N 1
ATOM 861 C CA . GLY A 1 115 ? 7.780 8.970 -14.833 1.00 94.06 115 GLY A CA 1
ATOM 862 C C . GLY A 1 115 ? 6.813 8.040 -14.106 1.00 94.06 115 GLY A C 1
ATOM 863 O O . GLY A 1 115 ? 5.863 7.548 -14.709 1.00 94.06 115 GLY A O 1
ATOM 864 N N . THR A 1 116 ? 6.988 7.856 -12.792 1.00 94.69 116 THR A N 1
ATOM 865 C CA . THR A 1 116 ? 6.109 6.981 -12.002 1.00 94.69 116 THR A CA 1
ATOM 866 C C . THR A 1 116 ? 4.707 7.566 -11.956 1.00 94.69 116 THR A C 1
ATOM 868 O O . THR A 1 116 ? 3.736 6.847 -12.175 1.00 94.69 116 THR A O 1
ATOM 871 N N . GLN A 1 117 ? 4.592 8.878 -11.732 1.00 95.19 117 GLN A N 1
ATOM 872 C CA . GLN A 1 117 ? 3.305 9.567 -11.748 1.00 95.19 117 GLN A CA 1
ATOM 873 C C . GLN A 1 117 ? 2.621 9.447 -13.111 1.00 95.19 117 GLN A C 1
ATOM 875 O O . GLN A 1 117 ? 1.450 9.096 -13.159 1.00 95.19 117 GLN A O 1
ATOM 880 N N . GLN A 1 118 ? 3.327 9.684 -14.218 1.00 94.44 118 GLN A N 1
ATOM 881 C CA . GLN A 1 118 ? 2.736 9.599 -15.557 1.00 94.44 118 GLN A CA 1
ATOM 882 C C . GLN A 1 118 ? 2.229 8.184 -15.877 1.00 94.44 118 GLN A C 1
ATOM 884 O O . GLN A 1 118 ? 1.071 8.016 -16.263 1.00 94.44 118 GLN A O 1
ATOM 889 N N . VAL A 1 119 ? 3.061 7.166 -15.642 1.00 94.44 119 VAL A N 1
ATOM 890 C CA . VAL A 1 119 ? 2.730 5.754 -15.887 1.00 94.44 119 VAL A CA 1
ATOM 891 C C . VAL A 1 119 ? 1.564 5.287 -15.016 1.00 94.44 119 VAL A C 1
ATOM 893 O O . VAL A 1 119 ? 0.597 4.717 -15.526 1.00 94.44 119 VAL A O 1
ATOM 896 N N . VAL A 1 120 ? 1.624 5.545 -13.706 1.00 94.88 120 VAL A N 1
ATOM 897 C CA . VAL A 1 120 ? 0.593 5.093 -12.762 1.00 94.88 120 VAL A CA 1
ATOM 898 C C . VAL A 1 120 ? -0.711 5.859 -12.964 1.00 94.88 120 VAL A C 1
ATOM 900 O O . VAL A 1 120 ? -1.765 5.234 -12.952 1.00 94.88 120 VAL A O 1
ATOM 903 N N . ASN A 1 121 ? -0.671 7.172 -13.217 1.00 95.75 121 ASN A N 1
ATOM 904 C CA . ASN A 1 121 ? -1.883 7.955 -13.477 1.00 95.75 121 ASN A CA 1
ATOM 905 C C . ASN A 1 121 ? -2.578 7.503 -14.764 1.00 95.75 121 ASN A C 1
ATOM 907 O O . ASN A 1 121 ? -3.802 7.392 -14.786 1.00 95.75 121 ASN A O 1
ATOM 911 N N . TYR A 1 122 ? -1.819 7.208 -15.826 1.00 95.06 122 TYR A N 1
ATOM 912 C CA . TYR A 1 122 ? -2.403 6.691 -17.062 1.00 95.06 122 TYR A CA 1
ATOM 913 C C . TYR A 1 122 ? -3.005 5.295 -16.865 1.00 95.06 122 TYR A C 1
ATOM 915 O O . TYR A 1 122 ? -4.105 5.023 -17.342 1.00 95.06 122 TYR A O 1
ATOM 923 N N . TRP A 1 123 ? -2.326 4.413 -16.125 1.00 95.12 123 TRP A N 1
ATOM 924 C CA . TRP A 1 123 ? -2.890 3.112 -15.763 1.00 95.12 123 TRP A CA 1
ATOM 925 C C . TRP A 1 123 ? -4.168 3.258 -14.921 1.00 95.12 123 TRP A C 1
ATOM 927 O O . TRP A 1 123 ? -5.174 2.609 -15.209 1.00 95.12 123 TRP A O 1
ATOM 937 N N . LEU A 1 124 ? -4.162 4.158 -13.933 1.00 95.38 124 LEU A N 1
ATOM 938 C CA . LEU A 1 124 ? -5.302 4.430 -13.060 1.00 95.38 124 LEU A CA 1
ATOM 939 C C . LEU A 1 124 ? -6.497 4.994 -13.836 1.00 95.38 124 LEU A C 1
ATOM 941 O O . LEU A 1 124 ? -7.631 4.647 -13.526 1.00 95.38 124 LEU A O 1
ATOM 945 N N . LEU A 1 125 ? -6.257 5.806 -14.870 1.00 94.81 125 LEU A N 1
ATOM 946 C CA . LEU A 1 125 ? -7.303 6.312 -15.761 1.00 94.81 125 LEU A CA 1
ATOM 947 C C . LEU A 1 125 ? -8.063 5.177 -16.467 1.00 94.81 125 LEU A C 1
ATOM 949 O O . LEU A 1 125 ? -9.267 5.291 -16.670 1.00 94.81 125 LEU A O 1
ATOM 953 N N . GLN A 1 126 ? -7.371 4.096 -16.837 1.00 92.19 126 GLN A N 1
ATOM 954 C CA . GLN A 1 126 ? -7.976 2.940 -17.511 1.00 92.19 126 GLN A CA 1
ATOM 955 C C . GLN A 1 126 ? -8.606 1.950 -16.526 1.00 92.19 126 GLN A C 1
ATOM 957 O O . GLN A 1 126 ? -9.622 1.336 -16.838 1.00 92.19 126 GLN A O 1
ATOM 962 N N . ASN A 1 127 ? -7.997 1.773 -15.350 1.00 91.81 127 ASN A N 1
ATOM 963 C CA . ASN A 1 127 ? -8.485 0.834 -14.342 1.00 91.81 127 ASN A CA 1
ATOM 964 C C . ASN A 1 127 ? -9.670 1.399 -13.543 1.00 91.81 127 ASN A C 1
ATOM 966 O O . ASN A 1 127 ? -10.609 0.675 -13.225 1.00 91.81 127 ASN A O 1
ATOM 970 N N . GLY A 1 128 ? -9.619 2.693 -13.225 1.00 93.38 128 GLY A N 1
ATOM 971 C CA . GLY A 1 128 ? -10.518 3.339 -12.279 1.00 93.38 128 GLY A CA 1
ATOM 972 C C . GLY A 1 128 ? -10.197 2.984 -10.824 1.00 93.38 128 GLY A C 1
ATOM 973 O O . GLY A 1 128 ? -9.624 1.938 -10.512 1.00 93.38 128 GLY A O 1
ATOM 974 N N . PHE A 1 129 ? -10.565 3.891 -9.925 1.00 94.31 129 PHE A N 1
ATOM 975 C CA . PHE A 1 129 ? -10.613 3.670 -8.482 1.00 94.31 129 PHE A CA 1
ATOM 976 C C . PHE A 1 129 ? -11.719 4.558 -7.914 1.00 94.31 129 PHE A C 1
ATOM 978 O O . PHE A 1 129 ? -11.845 5.720 -8.307 1.00 94.31 129 PHE A O 1
ATOM 985 N N . SER A 1 130 ? -12.561 4.012 -7.044 1.00 93.50 130 SER A N 1
ATOM 986 C CA . SER A 1 130 ? -13.705 4.724 -6.481 1.00 93.50 130 SER A CA 1
ATOM 987 C C . SER A 1 130 ? -13.989 4.214 -5.079 1.00 93.50 130 SER A C 1
ATOM 989 O O . SER A 1 130 ? -13.595 3.108 -4.740 1.00 93.50 130 SER A O 1
ATOM 991 N N . ILE A 1 131 ? -14.683 5.021 -4.287 1.00 94.25 131 ILE A N 1
ATOM 992 C CA . ILE A 1 131 ? -15.181 4.645 -2.968 1.00 94.25 131 ILE A CA 1
ATOM 993 C C . ILE A 1 131 ? -16.671 4.964 -2.922 1.00 94.25 131 ILE A C 1
ATOM 995 O O . ILE A 1 131 ? -17.115 6.013 -3.399 1.00 94.25 131 ILE A O 1
ATOM 999 N N . GLY A 1 132 ? -17.453 4.054 -2.365 1.00 92.69 132 GLY A N 1
ATOM 1000 C CA . GLY A 1 132 ? -18.888 4.199 -2.202 1.00 92.69 132 GLY A CA 1
ATOM 1001 C C . GLY A 1 132 ? -19.334 3.925 -0.774 1.00 92.69 132 GLY A C 1
ATOM 1002 O O . GLY A 1 132 ? -18.581 3.476 0.084 1.00 92.69 132 GLY A O 1
ATOM 1003 N N . ILE A 1 133 ? -20.627 4.138 -0.524 1.00 92.81 133 ILE A N 1
ATOM 1004 C CA . ILE A 1 133 ? -21.239 3.764 0.757 1.00 92.81 133 ILE A CA 1
ATOM 1005 C C . ILE A 1 133 ? -21.121 2.254 1.022 1.00 92.81 133 ILE A C 1
ATOM 1007 O O . ILE A 1 133 ? -21.049 1.846 2.176 1.00 92.81 133 ILE A O 1
ATOM 1011 N N . GLY A 1 134 ? -21.046 1.431 -0.031 1.00 89.31 134 GLY A N 1
ATOM 1012 C CA . GLY A 1 134 ? -20.868 -0.018 0.074 1.00 89.31 134 GLY A CA 1
ATOM 1013 C C . GLY A 1 134 ? -19.591 -0.427 0.811 1.00 89.31 134 GLY A C 1
ATOM 1014 O O . GLY A 1 134 ? -19.654 -1.357 1.607 1.00 89.31 134 GLY A O 1
ATOM 1015 N N . ASP A 1 135 ? -18.493 0.317 0.641 1.00 89.12 135 ASP A N 1
ATOM 1016 C CA . ASP A 1 135 ? -17.204 0.043 1.303 1.00 89.12 135 ASP A CA 1
ATOM 1017 C C . ASP A 1 135 ? -17.250 0.314 2.821 1.00 89.12 135 ASP A C 1
ATOM 1019 O O . ASP A 1 135 ? -16.352 -0.065 3.568 1.00 89.12 135 ASP A O 1
ATOM 1023 N N . THR A 1 136 ? -18.311 0.977 3.299 1.00 88.25 136 THR A N 1
ATOM 1024 C CA . THR A 1 136 ? -18.529 1.269 4.728 1.00 88.25 136 THR A CA 1
ATOM 1025 C C . THR A 1 136 ? -19.470 0.281 5.412 1.00 88.25 136 THR A C 1
ATOM 1027 O O . THR A 1 136 ? -1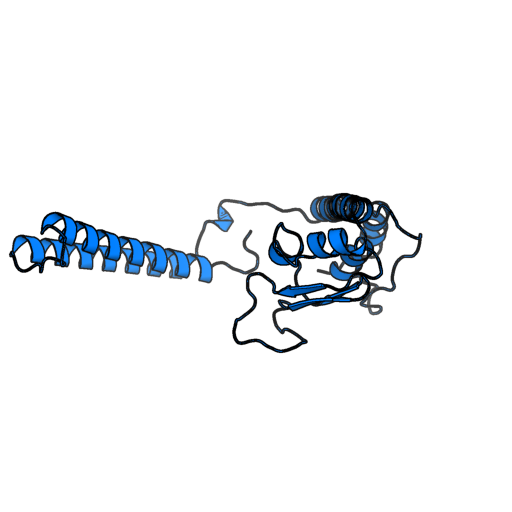9.643 0.327 6.632 1.00 88.25 136 THR A O 1
ATOM 1030 N N . ILE A 1 137 ? -20.107 -0.608 4.645 1.00 86.31 137 ILE A N 1
ATOM 1031 C CA . ILE A 1 137 ? -21.103 -1.541 5.166 1.00 86.31 137 ILE A CA 1
ATOM 1032 C C . ILE A 1 137 ? -20.404 -2.853 5.522 1.00 86.31 137 ILE A C 1
ATOM 1034 O O . ILE A 1 137 ? -20.077 -3.659 4.654 1.00 86.31 137 ILE A O 1
ATOM 1038 N N . ALA A 1 138 ? -20.232 -3.091 6.821 1.00 84.19 138 ALA A N 1
ATOM 1039 C CA . ALA A 1 138 ? -19.779 -4.381 7.329 1.00 84.19 138 ALA A CA 1
ATOM 1040 C C . ALA A 1 138 ? -20.878 -5.453 7.205 1.00 84.19 138 ALA A C 1
ATOM 1042 O O . ALA A 1 138 ? -22.079 -5.161 7.160 1.00 84.19 138 ALA A O 1
ATOM 1043 N N . ASP A 1 139 ? -20.477 -6.723 7.187 1.00 86.94 139 ASP A N 1
ATOM 1044 C CA . ASP A 1 139 ? -21.421 -7.833 7.138 1.00 86.94 139 ASP A CA 1
ATOM 1045 C C . ASP A 1 139 ? -22.264 -7.939 8.427 1.00 86.94 139 ASP A C 1
ATOM 1047 O O . ASP A 1 139 ? -21.890 -7.490 9.515 1.00 86.94 139 ASP A O 1
ATOM 1051 N N . LYS A 1 140 ? -23.442 -8.565 8.313 1.00 88.50 140 LYS A N 1
ATOM 1052 C CA . LYS A 1 140 ? -24.397 -8.677 9.429 1.00 88.50 140 LYS A CA 1
ATOM 1053 C C . LYS A 1 140 ? -23.822 -9.432 10.635 1.00 88.50 140 LYS A C 1
ATOM 1055 O O . LYS A 1 140 ? -24.195 -9.118 11.769 1.00 88.50 140 LYS A O 1
ATOM 1060 N N . ALA A 1 141 ? -22.947 -10.416 10.417 1.00 89.31 141 ALA A N 1
ATOM 1061 C CA . ALA A 1 141 ? -22.354 -11.189 11.505 1.00 89.31 141 ALA A CA 1
ATOM 1062 C C . ALA A 1 141 ? -21.330 -10.342 12.278 1.00 89.31 141 ALA A C 1
ATOM 1064 O O . ALA A 1 141 ? -21.368 -10.301 13.514 1.00 89.31 141 ALA A O 1
ATOM 1065 N N . SER A 1 142 ? -20.502 -9.574 11.568 1.00 88.00 142 SER A N 1
ATOM 1066 C CA . SER A 1 142 ? -19.579 -8.607 12.170 1.00 88.00 142 SER A CA 1
ATOM 1067 C C . SER A 1 142 ? -20.322 -7.505 12.919 1.00 88.00 142 SER A C 1
ATOM 1069 O O . SER A 1 142 ? -19.995 -7.232 14.071 1.00 88.00 142 SER A O 1
ATOM 1071 N N . MET A 1 143 ? -21.400 -6.951 12.354 1.00 89.62 143 MET A N 1
ATOM 1072 C CA . MET A 1 143 ? -22.229 -5.941 13.033 1.00 89.62 143 MET A CA 1
ATOM 1073 C C . MET A 1 143 ? -22.881 -6.463 14.318 1.00 89.62 143 MET A C 1
ATOM 1075 O O . MET A 1 143 ? -22.938 -5.751 15.326 1.00 89.62 143 MET A O 1
ATOM 1079 N N . THR A 1 144 ? -23.335 -7.718 14.317 1.00 92.62 144 THR A N 1
ATOM 1080 C CA . THR A 1 144 ? -23.875 -8.367 15.523 1.00 92.62 144 THR A CA 1
ATOM 1081 C C . THR A 1 144 ? -22.785 -8.507 16.586 1.00 92.62 144 THR A C 1
ATOM 1083 O O . THR A 1 144 ? -22.994 -8.161 17.748 1.00 92.62 144 THR A O 1
ATOM 1086 N N . THR A 1 145 ? -21.589 -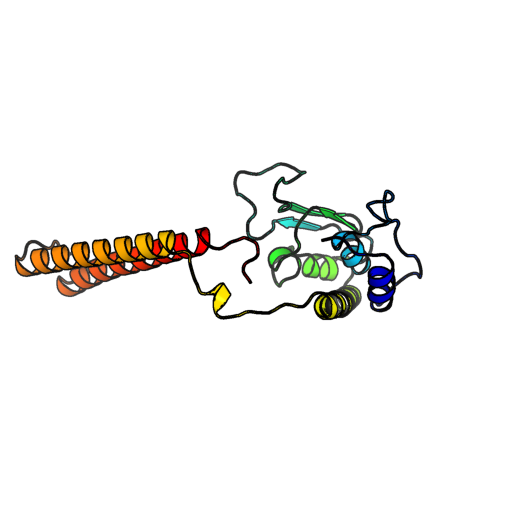8.935 16.183 1.00 90.75 145 THR A N 1
ATOM 1087 C CA . THR A 1 145 ? -20.438 -9.070 17.085 1.00 90.75 145 THR A CA 1
ATOM 1088 C C . THR A 1 145 ? -20.003 -7.724 17.667 1.00 90.75 145 THR A C 1
ATOM 1090 O O . THR A 1 145 ? -19.809 -7.616 18.876 1.00 90.75 145 THR A O 1
ATOM 1093 N N . ILE A 1 146 ? -19.933 -6.674 16.845 1.00 91.50 146 ILE A N 1
ATOM 1094 C CA . ILE A 1 146 ? -19.624 -5.304 17.281 1.00 91.50 146 ILE A CA 1
ATOM 1095 C C . ILE A 1 146 ? 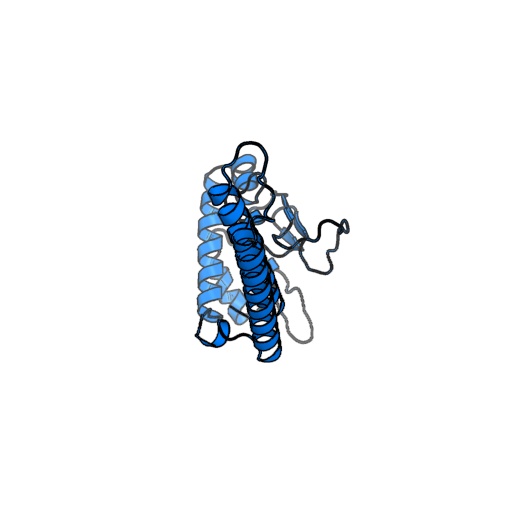-20.664 -4.817 18.297 1.00 91.50 146 ILE A C 1
ATOM 1097 O O . ILE A 1 146 ? -20.308 -4.294 19.354 1.00 91.50 146 ILE A O 1
ATOM 1101 N N . THR A 1 147 ? -21.950 -5.050 18.027 1.00 93.06 147 THR A N 1
ATOM 1102 C CA . THR A 1 147 ? -23.037 -4.681 18.948 1.00 93.06 147 THR A CA 1
ATOM 1103 C C . THR A 1 147 ? -22.902 -5.410 20.288 1.00 93.06 147 THR A C 1
ATOM 1105 O O . THR A 1 147 ? -23.063 -4.795 21.344 1.00 93.06 147 THR A O 1
ATOM 1108 N N . ASN A 1 148 ? -22.524 -6.692 20.268 1.00 94.31 148 ASN A N 1
ATOM 1109 C CA . ASN A 1 148 ? -22.269 -7.474 21.478 1.00 94.31 148 ASN A CA 1
ATOM 1110 C C . ASN A 1 148 ? -21.074 -6.931 22.278 1.00 94.31 148 ASN A C 1
ATOM 1112 O O . ASN A 1 148 ? -21.187 -6.779 23.494 1.00 94.31 148 ASN A O 1
ATOM 1116 N N . ILE A 1 149 ? -19.964 -6.575 21.619 1.00 93.06 149 ILE A N 1
ATOM 1117 C CA . ILE A 1 149 ? -18.789 -5.962 22.268 1.00 93.06 149 ILE A CA 1
ATOM 1118 C C . ILE A 1 149 ? -19.183 -4.651 22.960 1.00 93.06 149 ILE A C 1
ATOM 1120 O O . ILE A 1 149 ? -18.850 -4.440 24.128 1.00 93.06 149 ILE A O 1
ATOM 1124 N N . ILE A 1 150 ? -19.947 -3.794 22.276 1.00 93.19 150 ILE A N 1
ATOM 1125 C CA . ILE A 1 150 ? -20.425 -2.519 22.830 1.00 93.19 150 ILE A CA 1
ATOM 1126 C C . ILE A 1 150 ? -21.363 -2.759 24.019 1.00 93.19 150 ILE A C 1
ATOM 1128 O O . ILE A 1 150 ? -21.253 -2.077 25.039 1.00 93.19 150 ILE A O 1
ATOM 1132 N N . SER A 1 151 ? -22.268 -3.736 23.925 1.00 95.44 151 SER A N 1
ATOM 1133 C CA . SER A 1 151 ? -23.177 -4.089 25.020 1.00 95.44 151 SER A CA 1
ATOM 1134 C C . SER A 1 151 ? -22.416 -4.581 26.254 1.00 95.44 151 SER A C 1
ATOM 1136 O O . SER A 1 151 ? -22.670 -4.113 27.364 1.00 95.44 151 SER A O 1
ATOM 1138 N N . GLN A 1 152 ? -21.429 -5.461 26.071 1.00 94.88 152 GLN A N 1
ATOM 1139 C CA . GLN A 1 152 ? -20.571 -5.939 27.159 1.00 94.88 152 GLN A CA 1
ATOM 1140 C C . GLN A 1 152 ? -19.746 -4.808 27.782 1.00 94.88 152 GLN A C 1
ATOM 1142 O O . GLN A 1 152 ? -19.566 -4.767 28.996 1.00 94.88 152 GLN A O 1
ATOM 1147 N N . ALA A 1 153 ? -19.245 -3.873 26.973 1.00 94.81 153 ALA A N 1
ATOM 1148 C CA . ALA A 1 153 ? -18.518 -2.714 27.478 1.00 94.81 153 ALA A CA 1
ATOM 1149 C C . ALA A 1 153 ? -19.417 -1.804 28.327 1.00 94.81 153 ALA A C 1
ATOM 1151 O O . ALA A 1 153 ? -19.011 -1.385 29.409 1.00 94.81 153 ALA A O 1
ATOM 1152 N N . LYS A 1 154 ? -20.658 -1.556 27.885 1.00 94.88 154 LYS A N 1
ATOM 1153 C CA . LYS A 1 154 ? -21.654 -0.807 28.667 1.00 94.88 154 LYS A CA 1
ATOM 1154 C C . LYS A 1 154 ? -21.977 -1.496 29.995 1.00 94.88 154 LYS A C 1
ATOM 1156 O O . LYS A 1 154 ? -22.051 -0.815 31.012 1.00 94.88 154 LYS A O 1
ATOM 1161 N N . GLN A 1 155 ? -22.110 -2.825 30.005 1.00 95.94 155 GLN A N 1
ATOM 1162 C CA . GLN A 1 155 ? -22.306 -3.597 31.239 1.00 95.94 155 GLN A CA 1
ATOM 1163 C C . GLN A 1 155 ? -21.121 -3.444 32.202 1.00 95.94 155 GLN A C 1
ATOM 1165 O O . GLN A 1 155 ? -21.326 -3.111 33.365 1.00 95.94 155 GLN A O 1
ATOM 1170 N N . ARG A 1 156 ? -19.882 -3.565 31.710 1.00 93.69 156 ARG A N 1
ATOM 1171 C CA . ARG A 1 156 ? -18.676 -3.347 32.529 1.00 93.69 156 ARG A CA 1
ATOM 1172 C C . ARG A 1 156 ? -18.611 -1.935 33.114 1.00 93.69 156 ARG A C 1
ATOM 1174 O O . ARG A 1 156 ? -18.254 -1.765 34.274 1.00 93.69 156 ARG A O 1
ATOM 1181 N N . VAL A 1 157 ? -18.976 -0.910 32.342 1.00 95.19 157 VAL A N 1
ATOM 1182 C CA . VAL A 1 157 ? -19.039 0.471 32.853 1.00 95.19 157 VAL A CA 1
ATOM 1183 C C . VAL A 1 157 ? -20.105 0.600 33.943 1.00 95.19 157 VAL A C 1
ATOM 1185 O O . VAL A 1 157 ? -19.846 1.227 34.967 1.00 95.19 157 VAL A O 1
ATOM 1188 N N . GLN A 1 158 ? -21.264 -0.040 33.776 1.00 95.25 158 GLN A N 1
ATOM 1189 C CA . GLN A 1 158 ? -22.314 -0.060 34.795 1.00 95.25 158 GLN A CA 1
ATOM 1190 C C . GLN A 1 158 ? -21.839 -0.714 36.102 1.00 95.25 158 GLN A C 1
ATOM 1192 O O . GLN A 1 158 ? -22.099 -0.188 37.181 1.00 95.25 158 GLN A O 1
ATOM 1197 N N . GLU A 1 159 ? -21.098 -1.820 36.023 1.00 93.38 159 GLU A N 1
ATOM 1198 C CA . GLU A 1 159 ? -20.489 -2.471 37.191 1.00 93.38 159 GLU A CA 1
ATOM 1199 C C . GLU A 1 159 ? -19.493 -1.548 37.904 1.00 93.38 159 GLU A C 1
ATOM 1201 O O . GLU A 1 159 ? -19.498 -1.460 39.135 1.00 93.38 159 GLU A O 1
ATOM 1206 N N . VAL A 1 160 ? -18.673 -0.807 37.150 1.00 92.06 160 VAL A N 1
ATOM 1207 C CA . VAL A 1 160 ? -17.738 0.182 37.711 1.00 92.06 160 VAL A CA 1
ATOM 1208 C C . VAL A 1 160 ? -18.492 1.323 38.400 1.00 92.06 160 VAL A C 1
ATOM 1210 O O . VAL A 1 160 ? -18.097 1.724 39.494 1.00 92.06 160 VAL A O 1
ATOM 1213 N N . ILE A 1 161 ? -19.601 1.802 37.824 1.00 93.00 161 ILE A N 1
ATOM 1214 C CA . ILE A 1 161 ? -20.468 2.820 38.443 1.00 93.00 161 ILE A CA 1
ATOM 1215 C C . ILE A 1 161 ? -21.046 2.312 39.766 1.00 93.00 161 ILE A C 1
ATOM 1217 O O . ILE A 1 161 ? -20.961 3.010 40.773 1.00 93.00 161 ILE A O 1
ATOM 1221 N N . ILE A 1 162 ? -21.588 1.093 39.791 1.00 93.75 162 ILE A N 1
ATOM 1222 C CA . ILE A 1 162 ? -22.156 0.499 41.011 1.00 93.75 162 ILE A CA 1
ATOM 1223 C C . ILE A 1 162 ? -21.070 0.319 42.078 1.00 93.75 162 ILE A C 1
ATOM 1225 O O . ILE A 1 162 ? -21.288 0.632 43.245 1.00 93.75 162 ILE A O 1
ATOM 1229 N N . THR A 1 163 ? -19.882 -0.140 41.684 1.00 91.69 163 THR A N 1
AT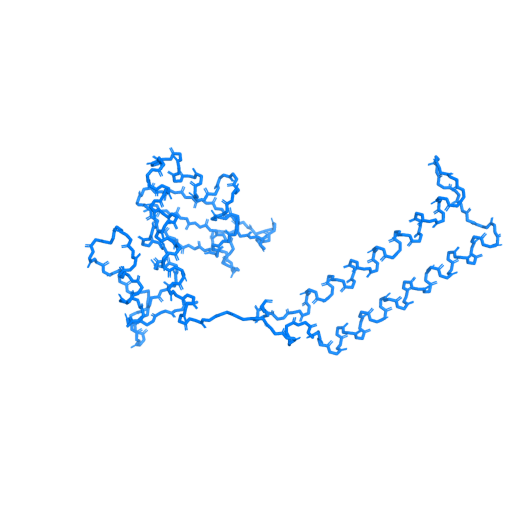OM 1230 C CA . THR A 1 163 ? -18.744 -0.323 42.599 1.00 91.69 163 THR A CA 1
ATOM 1231 C C . THR A 1 163 ? -18.290 1.008 43.200 1.00 91.69 163 THR A C 1
ATOM 1233 O O . THR A 1 163 ? -17.993 1.072 44.391 1.00 91.69 163 THR A O 1
ATOM 1236 N N . ALA A 1 164 ? -18.286 2.077 42.397 1.00 90.44 164 ALA A N 1
ATOM 1237 C CA . ALA A 1 164 ? -17.984 3.429 42.853 1.00 90.44 164 ALA A CA 1
ATOM 1238 C C . ALA A 1 164 ? -19.060 3.976 43.804 1.00 90.44 164 ALA A C 1
ATOM 1240 O O . ALA A 1 164 ? -18.720 4.558 44.823 1.00 90.44 164 ALA A O 1
ATOM 1241 N N . GLN A 1 165 ? -20.346 3.744 43.517 1.00 90.62 165 GLN A N 1
ATOM 1242 C CA . GLN A 1 165 ? -21.458 4.155 44.389 1.00 90.62 165 GLN A CA 1
ATOM 1243 C C . GLN A 1 165 ? -21.500 3.397 45.722 1.00 90.62 165 GLN A C 1
ATOM 1245 O O . GLN A 1 165 ? -22.030 3.911 46.700 1.00 90.62 165 GLN A O 1
ATOM 1250 N N . GLN A 1 166 ? -20.970 2.173 45.761 1.00 93.38 166 GLN A N 1
ATOM 1251 C CA . GLN A 1 166 ? -20.839 1.372 46.981 1.00 93.38 166 GLN A CA 1
ATOM 1252 C C . GLN A 1 166 ? -19.546 1.668 47.762 1.00 93.38 166 GLN A C 1
ATOM 1254 O O . GLN A 1 166 ? -19.237 0.916 48.684 1.00 93.38 166 GLN A O 1
ATOM 1259 N N . ASP A 1 167 ? -18.771 2.689 47.371 1.00 88.06 167 ASP A N 1
ATOM 1260 C CA . ASP A 1 167 ? -17.459 3.036 47.942 1.00 88.06 167 ASP A CA 1
ATOM 1261 C C . ASP A 1 167 ? -16.452 1.864 47.959 1.00 88.06 167 ASP A C 1
ATOM 1263 O O . ASP A 1 167 ? -15.522 1.816 48.762 1.00 88.06 167 ASP A O 1
ATOM 1267 N N . LYS A 1 168 ? -16.610 0.902 47.039 1.00 89.81 168 LYS A N 1
ATOM 1268 C CA . LYS A 1 168 ? -15.723 -0.268 46.884 1.00 89.81 168 LYS A CA 1
ATOM 1269 C C . LYS A 1 168 ? -14.653 -0.070 45.810 1.00 89.81 168 LYS A C 1
ATOM 1271 O O . LYS A 1 168 ? -13.934 -1.010 45.475 1.00 89.81 168 LYS A O 1
ATOM 1276 N N . LEU A 1 169 ? -14.585 1.113 45.201 1.00 87.62 169 LEU A N 1
ATOM 1277 C CA . LEU A 1 169 ? -13.626 1.400 44.142 1.00 87.62 169 LEU A CA 1
ATOM 1278 C C . LEU A 1 169 ? -12.264 1.764 44.744 1.00 87.62 169 LEU A C 1
ATOM 1280 O O . LEU A 1 169 ? -12.128 2.781 45.419 1.00 87.62 169 LEU A O 1
ATOM 1284 N N . GLU A 1 170 ? -11.249 0.958 44.446 1.00 85.75 170 GLU A N 1
ATOM 1285 C CA . GLU A 1 170 ? -9.870 1.256 44.833 1.00 85.75 170 GLU A CA 1
ATOM 1286 C C . GLU A 1 170 ? -9.298 2.419 44.013 1.00 85.75 170 GLU A C 1
ATOM 1288 O O . GLU A 1 170 ? -9.423 2.472 42.784 1.00 85.75 170 GLU A O 1
ATOM 1293 N N . VAL A 1 171 ? -8.653 3.349 44.716 1.00 87.94 171 VAL A N 1
ATOM 1294 C CA . VAL A 1 171 ? -8.003 4.525 44.134 1.00 87.94 171 VAL A CA 1
ATOM 1295 C C . VAL A 1 171 ? -6.635 4.127 43.588 1.00 87.94 171 VAL A C 1
ATOM 1297 O O . VAL A 1 171 ? -5.852 3.469 44.275 1.00 87.94 171 VAL A O 1
ATOM 1300 N N . GLN A 1 172 ? -6.327 4.535 42.358 1.00 87.88 172 GLN A N 1
ATOM 1301 C CA . GLN A 1 172 ? -5.008 4.301 41.780 1.00 87.88 172 GLN A CA 1
ATOM 1302 C C . GLN A 1 172 ? -3.964 5.230 42.424 1.00 87.88 172 GLN A C 1
ATOM 1304 O O . GLN A 1 172 ? -4.272 6.392 42.709 1.00 87.88 172 GLN A O 1
ATOM 1309 N N . PRO A 1 173 ? -2.722 4.761 42.653 1.00 88.38 173 PRO A N 1
ATOM 1310 C CA . PRO A 1 173 ? -1.677 5.585 43.252 1.00 88.38 173 PRO A CA 1
ATOM 1311 C C . PRO A 1 173 ? -1.466 6.892 42.479 1.00 88.38 173 PRO A C 1
ATOM 1313 O O . PRO A 1 173 ? -1.253 6.876 41.269 1.00 88.38 173 PRO A O 1
ATOM 1316 N N . GLY A 1 174 ? -1.505 8.025 43.184 1.00 90.31 174 GLY A N 1
ATOM 1317 C CA . GLY A 1 174 ? -1.305 9.349 42.584 1.00 90.31 174 GLY A CA 1
ATOM 1318 C C . GLY A 1 174 ? -2.531 9.945 41.885 1.00 90.31 174 GLY A C 1
ATOM 1319 O O . GLY A 1 174 ? -2.396 10.993 41.263 1.00 90.31 174 GLY A O 1
ATOM 1320 N N . MET A 1 175 ? -3.707 9.321 41.997 1.00 90.38 175 MET A N 1
ATOM 1321 C CA . MET A 1 175 ? -4.971 9.839 41.467 1.00 90.38 175 MET A CA 1
ATOM 1322 C C . MET A 1 175 ? -5.998 10.042 42.583 1.00 90.38 175 MET A C 1
ATOM 1324 O O . MET A 1 175 ? -5.955 9.392 43.625 1.00 90.38 175 MET A O 1
ATOM 1328 N N . THR A 1 176 ? -6.959 10.931 42.362 1.00 91.62 176 THR A N 1
ATOM 1329 C CA . THR A 1 176 ? -8.168 11.034 43.190 1.00 91.62 176 THR A CA 1
ATOM 1330 C C . THR A 1 176 ? -9.138 9.888 42.874 1.00 91.62 176 THR A C 1
ATOM 1332 O O . THR A 1 176 ? -9.022 9.204 41.852 1.00 91.62 176 THR A O 1
ATOM 1335 N N . LEU A 1 177 ? -10.145 9.675 43.730 1.00 87.50 177 LEU A N 1
ATOM 1336 C CA . LEU A 1 177 ? -11.192 8.670 43.493 1.00 87.50 177 LEU A CA 1
ATOM 1337 C C . LEU A 1 177 ? -11.953 8.923 42.178 1.00 87.50 177 LEU A C 1
ATOM 1339 O O . LEU A 1 177 ? -12.231 7.982 41.436 1.00 87.50 177 LEU A O 1
ATOM 1343 N N . ARG A 1 178 ? -12.252 10.193 41.863 1.00 88.31 178 ARG A N 1
ATOM 1344 C CA . ARG A 1 178 ? -12.927 10.579 40.611 1.00 88.31 178 ARG A CA 1
ATOM 1345 C C . ARG A 1 178 ? -12.045 10.343 39.390 1.00 88.31 178 ARG A C 1
ATOM 1347 O O . ARG A 1 178 ? -12.515 9.757 38.423 1.00 88.31 178 ARG A O 1
ATOM 1354 N N . GLU A 1 179 ? -10.772 10.723 39.457 1.00 92.06 179 GLU A N 1
ATOM 1355 C CA . GLU A 1 179 ? -9.820 10.474 38.367 1.00 92.06 179 GLU A CA 1
ATOM 1356 C C . GLU A 1 179 ? -9.603 8.972 38.145 1.00 92.06 179 GLU A C 1
ATOM 1358 O O . GLU A 1 179 ? -9.591 8.515 37.007 1.00 92.06 179 GLU A O 1
ATOM 1363 N N . SER A 1 180 ? -9.522 8.180 39.219 1.00 90.38 180 SER A N 1
ATOM 1364 C CA . SER A 1 180 ? -9.403 6.717 39.133 1.00 90.38 180 SER A CA 1
ATOM 1365 C C . SER A 1 180 ? -10.632 6.082 38.471 1.00 90.38 180 SER A C 1
ATOM 1367 O O . SER A 1 180 ? -10.505 5.160 37.661 1.00 90.38 180 SER A O 1
ATOM 1369 N N . PHE A 1 181 ? -11.829 6.586 38.787 1.00 92.62 181 PHE A N 1
ATOM 1370 C CA . PHE A 1 181 ? -13.069 6.178 38.131 1.00 92.62 181 PHE A CA 1
ATOM 1371 C C . PHE A 1 181 ? -13.052 6.519 36.635 1.00 92.62 181 PHE A C 1
ATOM 1373 O O . PHE A 1 181 ? -13.264 5.634 35.803 1.00 92.62 181 PHE A O 1
ATOM 1380 N N . GLU A 1 182 ? -12.750 7.770 36.282 1.00 93.06 182 GLU A N 1
ATOM 1381 C CA . GLU A 1 182 ? -12.688 8.218 34.887 1.00 93.06 182 GLU A CA 1
ATOM 1382 C C . GLU A 1 182 ? -11.643 7.444 34.083 1.00 93.06 182 GLU A C 1
ATOM 1384 O O . GLU A 1 182 ? -11.929 6.999 32.971 1.00 93.06 182 GLU A O 1
ATOM 1389 N N . ALA A 1 183 ? -10.459 7.207 34.653 1.00 92.94 183 ALA A N 1
ATOM 1390 C CA . ALA A 1 183 ? -9.406 6.420 34.025 1.00 92.94 183 ALA A CA 1
ATOM 1391 C C . ALA A 1 183 ? -9.886 4.996 33.702 1.00 92.94 183 ALA A C 1
ATOM 1393 O O . ALA A 1 183 ? -9.705 4.518 32.579 1.00 92.94 183 ALA A O 1
ATOM 1394 N N . LYS A 1 184 ? -10.565 4.331 34.648 1.00 91.06 184 LYS A N 1
ATOM 1395 C CA . LYS A 1 184 ? -11.076 2.962 34.469 1.00 91.06 184 LYS A CA 1
ATOM 1396 C C . LYS A 1 184 ? -12.208 2.883 33.440 1.00 91.06 184 LYS A C 1
ATOM 1398 O O . LYS A 1 184 ? -12.252 1.947 32.633 1.00 91.06 184 LYS A O 1
ATOM 1403 N N . VAL A 1 185 ? -13.103 3.872 33.425 1.00 94.06 185 VAL A N 1
ATOM 1404 C CA . VAL A 1 185 ? -14.165 3.979 32.411 1.00 94.06 185 VAL A CA 1
ATOM 1405 C C . VAL A 1 185 ? -13.562 4.230 31.028 1.00 94.06 185 VAL A C 1
ATOM 1407 O O . VAL A 1 185 ? -13.866 3.488 30.092 1.00 94.06 185 VAL A O 1
ATOM 1410 N N . ASN A 1 186 ? -12.647 5.194 30.902 1.00 94.50 186 ASN A N 1
ATOM 1411 C CA . ASN A 1 186 ? -11.968 5.508 29.644 1.00 94.50 186 ASN A CA 1
ATOM 1412 C C . ASN A 1 186 ? -11.187 4.312 29.102 1.00 94.50 186 ASN A C 1
ATOM 1414 O O . ASN A 1 186 ? -11.276 4.008 27.916 1.00 94.50 186 ASN A O 1
ATOM 1418 N N . GLN A 1 187 ? -10.473 3.581 29.961 1.00 93.94 187 GLN A N 1
ATOM 1419 C CA . GLN A 1 187 ? -9.770 2.362 29.566 1.00 93.94 187 GLN A CA 1
ATOM 1420 C C . GLN A 1 187 ? -10.736 1.314 28.993 1.00 93.94 187 GLN A C 1
ATOM 1422 O O . GLN A 1 187 ? -10.458 0.711 27.957 1.00 93.94 187 GLN A O 1
ATOM 1427 N N . THR A 1 188 ? -11.887 1.116 29.641 1.00 93.69 188 THR A N 1
ATOM 1428 C CA . THR A 1 188 ? -12.896 0.139 29.206 1.00 93.69 188 THR A CA 1
ATOM 1429 C C . THR A 1 188 ? -13.514 0.526 27.862 1.00 93.69 188 THR A C 1
ATOM 1431 O O . THR A 1 188 ? -13.660 -0.328 26.985 1.00 93.69 188 THR A O 1
ATOM 1434 N N . LEU A 1 189 ? -13.842 1.808 27.677 1.00 94.50 189 LEU A N 1
ATOM 1435 C CA . LEU A 1 189 ? -14.427 2.326 26.439 1.00 94.50 189 LEU A CA 1
ATOM 1436 C C . LEU A 1 189 ? -13.423 2.335 25.280 1.00 94.50 189 LEU A C 1
ATOM 1438 O O . LEU A 1 189 ? -13.775 1.918 24.179 1.00 94.50 189 LEU A O 1
ATOM 1442 N N . ASN A 1 190 ? -12.172 2.733 25.528 1.00 95.62 190 ASN A N 1
ATOM 1443 C CA . ASN A 1 190 ? -11.109 2.695 24.521 1.00 95.62 190 ASN A CA 1
ATOM 1444 C C . ASN A 1 190 ? -10.841 1.263 24.058 1.00 95.62 190 ASN A C 1
ATOM 1446 O O . ASN A 1 190 ? -10.807 1.011 22.859 1.00 95.62 190 ASN A O 1
ATOM 1450 N N . LYS A 1 191 ? -10.765 0.305 24.991 1.00 94.69 191 LYS A N 1
ATOM 1451 C CA . LYS A 1 191 ? -10.617 -1.110 24.638 1.00 94.69 191 LYS A CA 1
ATOM 1452 C C . LYS A 1 191 ? -11.781 -1.605 23.776 1.00 94.69 191 LYS A C 1
ATOM 1454 O O . LYS A 1 191 ? -11.556 -2.261 22.770 1.00 94.69 191 LYS A O 1
ATOM 1459 N N . ALA A 1 192 ? -13.017 -1.259 24.136 1.00 94.00 192 ALA A N 1
ATOM 1460 C CA . ALA A 1 192 ? -14.190 -1.647 23.357 1.00 94.00 192 ALA A CA 1
ATOM 1461 C C . ALA A 1 192 ? -14.183 -1.050 21.941 1.00 94.00 192 ALA A C 1
ATOM 1463 O O . ALA A 1 192 ? -14.537 -1.741 20.987 1.00 94.00 192 ALA A O 1
ATOM 1464 N N . ARG A 1 193 ? -13.761 0.213 21.802 1.00 94.44 193 ARG A N 1
ATOM 1465 C CA . ARG A 1 193 ? -13.578 0.876 20.505 1.00 94.44 193 ARG A CA 1
ATOM 1466 C C . ARG A 1 193 ? -12.529 0.154 19.662 1.00 94.44 193 ARG A C 1
ATOM 1468 O O . ARG A 1 193 ? -12.788 -0.117 18.494 1.00 94.44 193 ARG A O 1
ATOM 1475 N N . ASP A 1 194 ? -11.374 -0.155 20.244 1.00 94.19 194 ASP A N 1
ATOM 1476 C CA . ASP A 1 194 ? -10.258 -0.772 19.526 1.00 94.19 194 ASP A CA 1
ATOM 1477 C C . ASP A 1 194 ? -10.585 -2.223 19.124 1.00 94.19 194 ASP A C 1
ATOM 1479 O O . ASP A 1 194 ? -10.334 -2.617 17.985 1.00 94.19 194 ASP A O 1
ATOM 1483 N N . ASP A 1 195 ? -11.236 -2.992 20.006 1.00 92.38 195 ASP A N 1
ATOM 1484 C CA . ASP A 1 195 ? -11.710 -4.354 19.721 1.00 92.38 195 ASP A CA 1
ATOM 1485 C C . ASP A 1 195 ? -12.763 -4.352 18.597 1.00 92.38 195 ASP A C 1
ATOM 1487 O O . ASP A 1 195 ? -12.676 -5.142 17.653 1.00 92.38 195 ASP A O 1
ATOM 1491 N N . ALA A 1 196 ? -13.738 -3.435 18.654 1.00 92.31 196 ALA A N 1
ATOM 1492 C CA . ALA A 1 196 ? -14.743 -3.276 17.603 1.00 92.31 196 ALA A CA 1
ATOM 1493 C C . ALA A 1 196 ? -14.115 -2.848 16.266 1.00 92.31 196 ALA A C 1
ATOM 1495 O O . ALA A 1 196 ? -14.467 -3.394 15.221 1.00 92.31 196 ALA A O 1
ATOM 1496 N N . GLY A 1 197 ? -13.161 -1.912 16.300 1.00 90.88 197 GLY A N 1
ATOM 1497 C CA . GLY A 1 197 ? -12.439 -1.443 15.119 1.00 90.88 197 GLY A CA 1
ATOM 1498 C C . GLY A 1 197 ? -11.612 -2.547 14.462 1.00 90.88 197 GLY A C 1
ATOM 1499 O O . GLY A 1 197 ? -11.671 -2.717 13.247 1.00 90.88 197 GLY A O 1
ATOM 1500 N N . LYS A 1 198 ? -10.905 -3.358 15.257 1.00 90.94 198 LYS A N 1
ATOM 1501 C CA . LYS A 1 198 ? -10.123 -4.494 14.753 1.00 90.94 198 L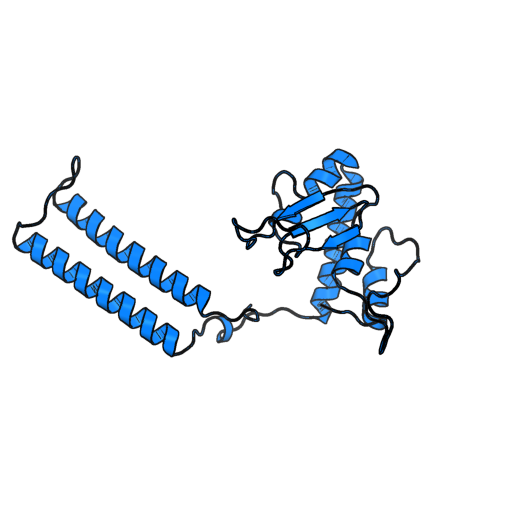YS A CA 1
ATOM 1502 C C . LYS A 1 198 ? -11.010 -5.561 14.111 1.00 90.94 198 LYS A C 1
ATOM 1504 O O . LYS A 1 198 ? -10.661 -6.097 13.064 1.00 90.94 198 LYS A O 1
ATOM 1509 N N . MET A 1 199 ? -12.166 -5.852 14.710 1.00 87.94 199 MET A N 1
ATOM 1510 C CA . MET A 1 199 ? -13.136 -6.782 14.122 1.00 87.94 199 MET A CA 1
ATOM 1511 C C . MET A 1 199 ? -13.711 -6.249 12.811 1.00 87.94 199 MET A C 1
ATOM 1513 O O . MET A 1 199 ? -13.784 -7.000 11.843 1.00 87.94 199 MET A O 1
ATOM 1517 N N . ALA A 1 200 ? -14.053 -4.958 12.758 1.00 88.50 200 ALA A N 1
ATOM 1518 C CA . ALA A 1 200 ? -14.497 -4.324 11.523 1.00 88.50 200 ALA A CA 1
ATOM 1519 C C . ALA A 1 200 ? -13.420 -4.437 10.435 1.00 88.50 200 ALA A C 1
ATOM 1521 O O . ALA A 1 200 ? -13.711 -4.934 9.353 1.00 88.50 200 ALA A O 1
ATOM 1522 N N . GLN A 1 201 ? -12.165 -4.095 10.742 1.00 87.56 201 GLN A N 1
ATOM 1523 C CA . GLN A 1 201 ? -11.056 -4.173 9.789 1.00 87.56 201 GLN A CA 1
ATOM 1524 C C . GLN A 1 201 ? -10.822 -5.598 9.266 1.00 87.56 201 GLN A C 1
ATOM 1526 O O . GLN A 1 201 ? -10.633 -5.782 8.069 1.00 87.56 201 GLN A O 1
ATOM 1531 N N . ASN A 1 202 ? -10.879 -6.607 10.138 1.00 86.62 202 ASN A N 1
ATOM 1532 C CA . ASN A 1 202 ? -10.693 -8.008 9.748 1.00 86.62 202 ASN A CA 1
ATOM 1533 C C . ASN A 1 202 ? -11.857 -8.572 8.918 1.00 86.62 202 ASN A C 1
ATOM 1535 O O . ASN A 1 202 ? -11.689 -9.590 8.253 1.00 86.62 202 ASN A O 1
ATOM 1539 N N . SER A 1 203 ? -13.041 -7.959 9.001 1.00 87.19 203 SER A N 1
ATOM 1540 C CA . SER A 1 203 ? -14.225 -8.384 8.244 1.00 87.19 203 SER A CA 1
ATOM 1541 C C . SER A 1 203 ? -14.265 -7.845 6.815 1.00 87.19 203 SER A C 1
ATOM 1543 O O . SER A 1 203 ? -15.001 -8.370 5.976 1.00 87.19 203 SER A O 1
ATOM 1545 N N . LEU A 1 204 ? -13.482 -6.799 6.531 1.00 86.81 204 LEU A N 1
ATOM 1546 C CA . LEU A 1 204 ? -13.406 -6.213 5.201 1.00 86.81 204 LEU A CA 1
ATOM 1547 C C . LEU A 1 204 ? -12.707 -7.181 4.245 1.00 86.81 204 LEU A C 1
ATOM 1549 O O . LEU A 1 204 ? -11.726 -7.840 4.589 1.00 86.81 204 LEU A O 1
ATOM 1553 N N . LYS A 1 205 ? -13.242 -7.272 3.029 1.00 87.75 205 LYS A N 1
ATOM 1554 C CA . LYS A 1 205 ? -12.657 -8.082 1.958 1.00 87.75 205 LYS A CA 1
ATOM 1555 C C . LYS A 1 205 ? -11.393 -7.415 1.423 1.00 87.75 205 LYS A C 1
ATOM 1557 O O . LYS A 1 205 ? -11.249 -6.202 1.516 1.00 87.75 205 LYS A O 1
ATOM 1562 N N . GLU A 1 206 ? -10.531 -8.201 0.783 1.00 85.19 206 GLU A N 1
ATOM 1563 C CA . GLU A 1 206 ? -9.332 -7.679 0.109 1.00 85.19 206 GLU A CA 1
ATOM 1564 C C . GLU A 1 206 ? -9.666 -6.693 -1.021 1.00 85.19 206 GLU A C 1
ATOM 1566 O O . GLU A 1 206 ? -8.906 -5.762 -1.261 1.00 85.19 206 GLU A O 1
ATOM 1571 N N . ASP A 1 207 ? -10.827 -6.856 -1.663 1.00 86.62 207 ASP A N 1
ATOM 1572 C CA . ASP A 1 207 ? -11.307 -5.980 -2.740 1.00 86.62 207 ASP A CA 1
ATOM 1573 C C . ASP A 1 207 ? -12.021 -4.712 -2.226 1.00 86.62 207 ASP A C 1
ATOM 1575 O O . ASP A 1 207 ? -12.638 -3.993 -3.012 1.00 86.62 207 ASP A O 1
ATOM 1579 N N . ASN A 1 208 ? -12.017 -4.460 -0.911 1.00 88.56 208 ASN A N 1
ATOM 1580 C CA . ASN A 1 208 ? -12.587 -3.239 -0.345 1.00 88.56 208 ASN A CA 1
ATOM 1581 C C . ASN A 1 208 ? -11.676 -2.045 -0.645 1.00 88.56 208 ASN A C 1
ATOM 1583 O O . ASN A 1 208 ? -10.460 -2.137 -0.460 1.00 88.56 208 ASN A O 1
ATOM 1587 N N . ASN A 1 209 ? -12.269 -0.930 -1.071 1.00 83.38 209 ASN A N 1
ATOM 1588 C CA . ASN A 1 209 ? -11.521 0.289 -1.393 1.00 83.38 209 ASN A CA 1
ATOM 1589 C C . ASN A 1 209 ? -10.996 1.022 -0.150 1.00 83.38 209 ASN A C 1
ATOM 1591 O O . ASN A 1 209 ? -11.546 0.808 0.959 1.00 83.38 209 ASN A O 1
#

pLDDT: mean 91.55, std 3.46, range [78.81, 96.12]

Organism: Mucor circinelloides (NCBI:txid36080)

Secondary structure (DSSP, 8-state):
-EE-HHHHHHHHTT-TT--SPPPPPSB-SSS-BEEHHHHHHTTSPTT--EEEE-TT--TT---SS-TTS-EEEEETTEEEE----HHHHSS-TTSHHHHHHHHHHHHHHHHHHHHHHHHHHHHHHHH-----GGGG---HHHHHHHHHHHHHHHHHHHHHHHHHHTT-PPPPTTS-HHHHHHHHHHHHHHHHHHHHHHHHHHHS-TT--

Sequence (209 aa):
CFLTKDLVMNIVMWVPSWDGYIPPPAILKPKPMWTGKQILAMVIPKGINCQTFHSTHPDGETTLISPGDTRVIIENGELICGIVCKKTVGTAGGGLIHTIMNELGPEAAKNFLGGTQQVVNYWLLQNGFSIGIGDTIADKASMTTITNIISQAKQRVQEVIITAQQDKLEVQPGMTLRESFEAKVNQTLNKARDDAGKMAQNSLKEDNN